Protein AF-A0A936DN14-F1 (afdb_monomer)

Sequence (232 aa):
MGYFAKLVYADKLVVLDNVYFSKRKHIDRVQIVNMQGEIIWIGLPVGNKFKTPCNKIYFNDKETIEKIIKTLYSSYSKARYFKENISYIEKILIESIDKSDILSEIDIFITTKLIELLKIKSPEINRSSQFVESTFLEPTERLIYLCEKLKTNNIIVGSIEATEKHDVKKLNKFGINILLQDYLNNHPTYYQTRRTQLGFAKGLSIVDCIFNIGIEETKILLNLTPLKYGKG

Secondary structure (DSSP, 8-state):
-HHHHHHHH-SEEEE-TTSBP-TTSTTTEEEEE-TTS-EEEEE------TT-BGGG-B---HHHHHHHHHHHHHHHTTSTTHHHHHHHHHHHHHHHHHH-SBHHHHHHHHHHHHHHHHTPPPPEEEEGGGT---TTS-HHHHHHHHHHHTT--EEEESSSGGGTTS-HHHHHHTTPEEEE--TTTTPPP---TTTTTT-PPPS--HHHHHHHH-HHHHHHHHHSS--EE---

Solvent-accessible surface area (backbone atoms only — not comparable to full-atom values): 13119 Å² total; per-residue (Å²): 62,60,71,59,28,50,40,63,76,32,71,59,42,73,42,73,32,42,34,64,46,67,78,89,34,79,91,41,32,44,36,43,58,36,66,87,36,47,82,43,78,52,66,61,92,67,66,89,54,81,89,33,34,26,64,73,36,64,47,78,59,66,68,57,53,53,52,52,49,54,49,50,49,63,31,34,67,83,21,82,27,21,86,82,44,46,66,60,55,49,49,44,58,55,49,23,49,75,72,31,45,33,43,47,56,25,51,51,46,43,53,52,52,51,36,61,70,41,69,49,65,77,40,52,79,44,54,40,53,82,79,40,90,63,62,77,58,52,67,41,62,44,49,52,52,52,27,61,76,67,74,45,46,72,46,82,37,62,42,74,74,76,44,71,76,38,59,60,70,59,37,48,75,74,58,38,44,53,30,33,31,54,36,78,85,58,50,79,85,73,74,46,76,59,24,78,88,73,52,88,82,81,84,34,37,53,64,60,44,30,25,33,61,22,48,71,54,42,47,54,54,36,62,72,52,64,79,37,78,50,82,125

pLDDT: mean 92.67, std 7.68, range [44.62, 98.69]

Foldseek 3Di:
DLVVLVQLVAQEDEQAQLAFDDPPDPLFWFWDQFLQRDIDILGAPQDDDPRAGQQRGFAQDPVSLVVVLVRCCRGQVVAPCCVVCSVLLSVLSVVLNVVGRRSSSSVVSSVVSLCVLLVGDGHHYHYLCVQDVDNPPQPARSVLSVCVVVVHQEDEDQDPVSCVSYDVVVSVVSNRWYWYQPCQVVPDFDDQPSCPPVDTDPRGDLVSVCSRPHSNVSSVRSNPGDIDGPPD

Mean predicted aligned error: 4.13 Å

Radius of gyration: 18.09 Å; Cα contacts (8 Å, |Δi|>4): 355; chains: 1; bounding box: 42×36×46 Å

Structure (mmCIF, N/CA/C/O backbone):
data_AF-A0A936DN14-F1
#
_entry.id   AF-A0A936DN14-F1
#
loop_
_atom_site.group_PDB
_atom_site.id
_atom_site.type_symbol
_atom_site.label_atom_id
_atom_site.label_alt_id
_atom_site.label_comp_id
_atom_site.label_asym_id
_atom_site.label_entity_id
_atom_site.label_seq_id
_atom_site.pdbx_PDB_ins_code
_atom_site.Cartn_x
_atom_site.Cartn_y
_atom_site.Cartn_z
_atom_site.occupancy
_atom_site.B_iso_or_equiv
_atom_site.auth_seq_id
_atom_site.auth_comp_id
_atom_site.auth_asym_id
_atom_site.auth_atom_id
_atom_site.pdbx_PDB_model_num
ATOM 1 N N . MET A 1 1 ? -1.576 -4.524 -4.303 1.00 89.94 1 MET A N 1
ATOM 2 C CA . MET A 1 1 ? -2.934 -4.770 -4.846 1.00 89.94 1 MET A CA 1
ATOM 3 C C . MET A 1 1 ? -4.025 -4.840 -3.773 1.00 89.94 1 MET A C 1
ATOM 5 O O . MET A 1 1 ? -4.860 -3.949 -3.746 1.00 89.94 1 MET A O 1
ATOM 9 N N . GLY A 1 2 ? -4.019 -5.826 -2.863 1.00 91.31 2 GLY A N 1
ATOM 10 C CA . GLY A 1 2 ? -5.155 -6.063 -1.946 1.00 91.31 2 GLY A CA 1
ATOM 11 C C . GLY A 1 2 ? -5.548 -4.893 -1.034 1.00 91.31 2 GLY A C 1
ATOM 12 O O . GLY A 1 2 ? -6.720 -4.728 -0.720 1.00 91.31 2 GLY A O 1
ATOM 13 N N . TYR A 1 3 ? -4.601 -4.025 -0.663 1.00 92.62 3 TYR A N 1
ATOM 14 C CA . TYR A 1 3 ? -4.920 -2.775 0.034 1.00 92.62 3 TYR A CA 1
ATOM 15 C C . TYR A 1 3 ? -5.856 -1.878 -0.792 1.00 92.62 3 TYR A C 1
ATOM 17 O O . TYR A 1 3 ? -6.912 -1.504 -0.301 1.00 92.62 3 TYR A O 1
ATOM 25 N N . PHE A 1 4 ? -5.526 -1.627 -2.063 1.00 94.75 4 PHE A N 1
ATOM 26 C CA . PHE A 1 4 ? -6.342 -0.825 -2.983 1.00 94.75 4 PHE A CA 1
ATOM 27 C C . PHE A 1 4 ? -7.676 -1.493 -3.324 1.00 94.75 4 PHE A C 1
ATOM 29 O O . PHE A 1 4 ? -8.678 -0.799 -3.461 1.00 94.75 4 PHE A O 1
ATOM 36 N N . ALA A 1 5 ? -7.716 -2.826 -3.399 1.00 93.94 5 ALA A N 1
ATOM 37 C CA . ALA A 1 5 ? -8.961 -3.556 -3.636 1.00 93.94 5 ALA A CA 1
ATOM 38 C C . ALA A 1 5 ? -9.979 -3.325 -2.509 1.00 93.94 5 ALA A C 1
ATOM 40 O O . ALA A 1 5 ? -11.168 -3.222 -2.788 1.00 93.94 5 ALA A O 1
ATOM 41 N N . LYS A 1 6 ? -9.527 -3.154 -1.257 1.00 92.81 6 LYS A N 1
ATOM 42 C CA . LYS A 1 6 ? -10.414 -2.756 -0.150 1.00 92.81 6 LYS A CA 1
ATOM 43 C C . LYS A 1 6 ? -10.918 -1.329 -0.310 1.00 92.81 6 LYS A C 1
ATOM 45 O O . LYS A 1 6 ? -12.082 -1.065 -0.031 1.00 92.81 6 LYS A O 1
ATOM 50 N N . LEU A 1 7 ? -10.050 -0.416 -0.755 1.00 94.19 7 LEU A N 1
ATOM 51 C CA . LEU A 1 7 ? -10.390 1.005 -0.898 1.00 94.19 7 LEU A CA 1
ATOM 52 C C . LEU A 1 7 ? -11.495 1.240 -1.927 1.00 94.19 7 LEU A C 1
ATOM 54 O O . LEU A 1 7 ? -12.311 2.128 -1.723 1.00 94.19 7 LEU A O 1
ATOM 58 N N . VAL A 1 8 ? -11.574 0.409 -2.969 1.00 93.56 8 VAL A N 1
ATOM 59 C CA . VAL A 1 8 ? -12.670 0.447 -3.953 1.00 93.56 8 VAL A CA 1
ATOM 60 C C . VAL A 1 8 ? -14.051 0.315 -3.294 1.00 93.56 8 VAL A C 1
ATOM 62 O O . VAL A 1 8 ? -15.007 0.933 -3.756 1.00 93.56 8 VAL A O 1
ATOM 65 N N . TYR A 1 9 ? -14.152 -0.449 -2.204 1.00 92.69 9 TYR A N 1
ATOM 66 C CA . TYR A 1 9 ? -15.401 -0.684 -1.476 1.00 92.69 9 TYR A CA 1
ATOM 67 C C . TYR A 1 9 ? -15.546 0.164 -0.207 1.00 92.69 9 TYR A C 1
ATOM 69 O O . TYR A 1 9 ? -16.565 0.078 0.474 1.00 92.69 9 TYR A O 1
ATOM 77 N N . ALA A 1 10 ? -14.533 0.953 0.147 1.00 94.56 10 ALA A N 1
ATOM 78 C CA . ALA A 1 10 ? -14.538 1.738 1.369 1.00 94.56 10 ALA A CA 1
ATOM 79 C C . ALA A 1 10 ? -15.137 3.126 1.121 1.00 94.56 10 ALA A C 1
ATOM 81 O O . ALA A 1 10 ? -14.775 3.815 0.170 1.00 94.56 10 ALA A O 1
ATOM 82 N N . ASP A 1 11 ? -16.001 3.580 2.028 1.00 95.56 11 ASP A N 1
ATOM 83 C CA . ASP A 1 11 ? -16.403 4.991 2.076 1.00 95.56 11 ASP A CA 1
ATOM 84 C C . ASP A 1 11 ? -15.377 5.845 2.825 1.00 95.56 11 ASP A C 1
ATOM 86 O O . ASP A 1 11 ? -15.198 7.020 2.516 1.00 95.56 11 ASP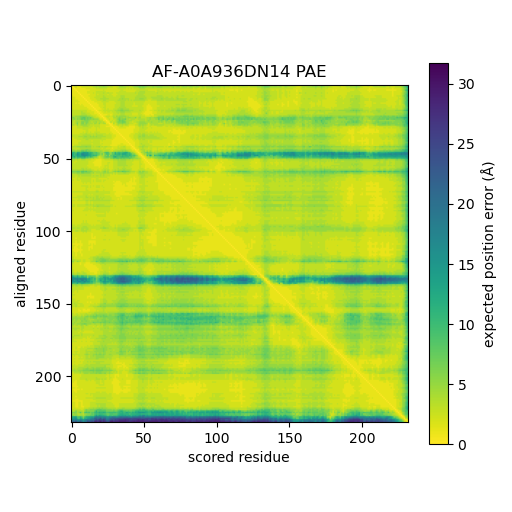 A O 1
ATOM 90 N N . LYS A 1 12 ? -14.684 5.248 3.802 1.00 96.19 12 LYS A N 1
ATOM 91 C CA . LYS A 1 12 ? -13.691 5.912 4.648 1.00 96.19 12 LYS A CA 1
ATOM 92 C C . LYS A 1 12 ? -12.425 5.071 4.756 1.00 96.19 12 LYS A C 1
ATOM 94 O O . LYS A 1 12 ? -12.494 3.859 4.962 1.00 96.19 12 LYS A O 1
ATOM 99 N N . LEU A 1 13 ? -11.270 5.723 4.679 1.00 96.12 13 LEU A N 1
ATOM 100 C CA . LEU A 1 13 ? -9.971 5.148 5.010 1.00 96.12 13 LEU A CA 1
ATOM 101 C C . LEU A 1 13 ? -9.485 5.787 6.307 1.00 96.12 13 LEU A C 1
ATOM 103 O O . LEU A 1 13 ? -9.232 6.986 6.339 1.00 96.12 13 LEU A O 1
ATOM 107 N N . VAL A 1 14 ? -9.313 4.989 7.360 1.00 95.50 14 VAL A N 1
ATOM 108 C CA . VAL A 1 14 ? -8.708 5.456 8.613 1.00 95.50 14 VAL A CA 1
ATOM 109 C C . VAL A 1 14 ? -7.262 4.987 8.683 1.00 95.50 14 VAL A C 1
ATOM 111 O O . VAL A 1 14 ? -6.994 3.798 8.866 1.00 95.50 14 VAL A O 1
ATOM 114 N N . VAL A 1 15 ? -6.325 5.922 8.560 1.00 94.88 15 VAL A N 1
ATOM 115 C CA . VAL A 1 15 ? -4.899 5.653 8.742 1.00 94.88 15 VAL A CA 1
ATOM 116 C C . VAL A 1 15 ? -4.586 5.615 10.230 1.00 94.88 15 VAL A C 1
ATOM 118 O O . VAL A 1 15 ? -4.780 6.596 10.949 1.00 94.88 15 VAL A O 1
ATOM 121 N N . LEU A 1 16 ? -4.101 4.462 10.692 1.00 93.44 16 LEU A N 1
ATOM 122 C CA . LEU A 1 16 ? -3.672 4.247 12.074 1.00 93.44 16 LEU A CA 1
ATOM 123 C C . LEU A 1 16 ? -2.278 4.851 12.294 1.00 93.44 16 LEU A C 1
ATOM 125 O O . LEU A 1 16 ? -1.277 4.149 12.386 1.00 93.44 16 LEU A O 1
ATOM 129 N N . ASP A 1 17 ? -2.209 6.173 12.320 1.00 92.88 17 ASP A N 1
ATOM 130 C CA . ASP A 1 17 ? -0.981 6.957 12.414 1.00 92.88 17 ASP A CA 1
ATOM 131 C C . ASP A 1 17 ? -0.468 7.113 13.862 1.00 92.88 17 ASP A C 1
ATOM 133 O O . ASP A 1 17 ? 0.722 7.324 14.087 1.00 92.88 17 ASP A O 1
ATOM 137 N N . ASN A 1 18 ? -1.334 6.934 14.862 1.00 92.31 18 ASN A N 1
ATOM 138 C CA . ASN A 1 18 ? -0.993 7.021 16.286 1.00 92.31 18 ASN A CA 1
ATOM 139 C C . ASN A 1 18 ? -0.788 5.651 16.964 1.00 92.31 18 ASN A C 1
ATOM 141 O O . ASN A 1 18 ? -0.886 5.549 18.186 1.00 92.31 18 ASN A O 1
ATOM 145 N N . VAL A 1 19 ? -0.527 4.584 16.204 1.00 90.88 19 VAL A N 1
ATOM 146 C CA . VAL A 1 19 ? -0.149 3.265 16.752 1.00 90.88 19 VAL A CA 1
ATOM 147 C C . VAL A 1 19 ? 1.354 3.053 16.636 1.00 90.88 19 VAL A C 1
ATOM 149 O O . VAL A 1 19 ? 2.018 3.712 15.836 1.00 90.88 19 VAL A O 1
ATOM 152 N N . TYR A 1 20 ? 1.911 2.131 17.424 1.00 91.69 20 TYR A N 1
ATOM 153 C CA . TYR A 1 20 ? 3.341 1.842 17.353 1.00 91.69 20 TYR A CA 1
ATOM 154 C C . TYR A 1 20 ? 3.751 1.279 15.994 1.00 91.69 20 TYR A C 1
ATOM 156 O O . TYR A 1 20 ? 3.183 0.307 15.489 1.00 91.69 20 TYR A O 1
ATOM 164 N N . PHE A 1 21 ? 4.802 1.878 15.446 1.00 91.25 21 PHE A N 1
ATOM 165 C CA . PHE A 1 21 ? 5.420 1.464 14.206 1.00 91.25 21 PHE A CA 1
ATOM 166 C C . PHE A 1 21 ? 5.927 0.025 14.304 1.00 91.25 21 PHE A C 1
ATOM 168 O O . PHE A 1 21 ? 6.654 -0.352 15.225 1.00 91.25 21 PHE A O 1
ATOM 175 N N . SER A 1 22 ? 5.557 -0.775 13.309 1.00 87.62 22 SER A N 1
ATOM 176 C CA . SER A 1 22 ? 6.033 -2.144 13.143 1.00 87.62 22 SER A CA 1
ATOM 177 C C . SER A 1 22 ? 6.830 -2.234 11.853 1.00 87.62 22 SER A C 1
ATOM 179 O O . SER A 1 22 ? 6.260 -2.198 10.764 1.00 87.62 22 SER A O 1
ATOM 181 N N . LYS A 1 23 ? 8.150 -2.367 11.988 1.00 86.19 23 LYS A N 1
ATOM 182 C CA . LYS A 1 23 ? 9.065 -2.491 10.851 1.00 86.19 23 LYS A CA 1
ATOM 183 C C . LYS A 1 23 ? 8.758 -3.734 10.019 1.00 86.19 23 LYS A C 1
ATOM 185 O O . LYS A 1 23 ? 8.300 -4.751 10.548 1.00 86.19 23 LYS A O 1
ATOM 190 N N . ARG A 1 24 ? 9.138 -3.698 8.742 1.00 81.94 24 ARG A N 1
ATOM 191 C CA . ARG A 1 24 ? 9.030 -4.808 7.789 1.00 81.94 24 ARG A CA 1
ATOM 192 C C . ARG A 1 24 ? 7.572 -5.202 7.538 1.00 81.94 24 ARG A C 1
ATOM 194 O O . ARG A 1 24 ? 7.263 -6.379 7.311 1.00 81.94 24 ARG A O 1
ATOM 201 N N . LYS A 1 25 ? 6.677 -4.222 7.540 1.00 87.50 25 LYS A N 1
ATOM 202 C CA . LYS A 1 25 ? 5.259 -4.371 7.193 1.00 87.50 25 LYS A CA 1
ATOM 203 C C . LYS A 1 25 ? 4.967 -3.547 5.937 1.00 87.50 25 LYS A C 1
ATOM 205 O O . LYS A 1 25 ? 5.872 -3.026 5.304 1.00 87.50 25 LYS A O 1
ATOM 210 N N . HIS A 1 26 ? 3.706 -3.462 5.530 1.00 84.62 26 HIS A N 1
ATOM 211 C CA . HIS A 1 26 ? 3.352 -2.755 4.295 1.00 84.62 26 HIS A CA 1
ATOM 212 C C . HIS A 1 26 ? 3.605 -1.239 4.346 1.00 84.62 26 HIS A C 1
ATOM 214 O O . HIS A 1 26 ? 3.701 -0.630 3.292 1.00 84.62 26 HIS A O 1
ATOM 220 N N . ILE A 1 27 ? 3.758 -0.660 5.543 1.00 85.44 27 ILE A N 1
ATOM 221 C CA . ILE A 1 27 ? 4.056 0.768 5.739 1.00 85.44 27 ILE A CA 1
ATOM 222 C C . ILE A 1 27 ? 5.472 1.162 5.289 1.00 85.44 27 ILE A C 1
ATOM 224 O O . ILE A 1 27 ? 5.703 2.307 4.928 1.00 85.44 27 ILE A O 1
ATOM 228 N N . ASP A 1 28 ? 6.437 0.237 5.336 1.00 89.12 28 ASP A N 1
ATOM 229 C CA . ASP A 1 28 ? 7.847 0.537 5.061 1.00 89.12 28 ASP A CA 1
ATOM 230 C C . ASP A 1 28 ? 8.447 -0.321 3.947 1.00 89.12 28 ASP A C 1
ATOM 232 O O . ASP A 1 28 ? 9.628 -0.170 3.638 1.00 89.12 28 ASP A O 1
ATOM 236 N N . ARG A 1 29 ? 7.670 -1.226 3.338 1.00 94.06 29 ARG A N 1
ATOM 237 C CA . ARG A 1 29 ? 8.114 -2.023 2.190 1.00 94.06 29 ARG A CA 1
ATOM 238 C C . ARG A 1 29 ? 6.976 -2.634 1.379 1.00 94.06 29 ARG A C 1
ATOM 240 O O . ARG A 1 29 ? 5.928 -3.010 1.901 1.00 94.06 29 ARG A O 1
ATOM 247 N N . VAL A 1 30 ? 7.256 -2.862 0.102 1.00 96.06 30 VAL A N 1
ATOM 248 C CA . VAL A 1 30 ? 6.384 -3.569 -0.843 1.00 96.06 30 VAL A CA 1
ATOM 249 C C . VAL A 1 30 ? 7.173 -4.610 -1.632 1.00 96.06 30 VAL A C 1
ATOM 251 O O . VAL A 1 30 ? 8.396 -4.523 -1.746 1.00 96.06 30 VAL A O 1
ATOM 254 N N . GLN A 1 31 ? 6.477 -5.605 -2.178 1.00 97.44 31 GLN A N 1
ATOM 255 C CA . GLN A 1 31 ? 7.078 -6.594 -3.072 1.00 97.44 31 GLN A CA 1
ATOM 256 C C . GLN A 1 31 ? 6.883 -6.204 -4.534 1.00 97.44 31 GLN A C 1
ATOM 258 O O . GLN A 1 31 ? 5.814 -5.722 -4.917 1.00 97.44 31 GLN A O 1
ATOM 263 N N . ILE A 1 32 ? 7.903 -6.456 -5.346 1.00 98.19 32 ILE A N 1
ATOM 264 C CA . ILE A 1 32 ? 7.861 -6.324 -6.803 1.00 98.19 32 ILE A CA 1
ATOM 265 C C . ILE A 1 32 ? 8.539 -7.526 -7.462 1.00 98.19 32 ILE A C 1
ATOM 267 O O . ILE A 1 32 ? 9.229 -8.295 -6.790 1.00 98.19 32 ILE A O 1
ATOM 271 N N . VAL A 1 33 ? 8.388 -7.650 -8.777 1.00 98.44 33 VAL A N 1
ATOM 272 C CA . VAL A 1 33 ? 9.201 -8.559 -9.588 1.00 98.44 33 VAL A CA 1
ATOM 273 C C . VAL A 1 33 ? 10.435 -7.821 -10.100 1.00 98.44 33 VAL A C 1
ATOM 275 O O . VAL A 1 33 ? 10.293 -6.738 -10.658 1.00 98.44 33 VAL A O 1
ATOM 278 N N . ASN A 1 34 ? 11.630 -8.390 -9.931 1.00 97.81 34 ASN A N 1
ATOM 279 C CA . ASN A 1 34 ? 12.876 -7.819 -10.449 1.00 97.81 34 ASN A CA 1
ATOM 280 C C . ASN A 1 34 ? 13.109 -8.156 -11.940 1.00 97.81 34 ASN A C 1
ATOM 282 O O . ASN A 1 34 ? 12.329 -8.858 -12.586 1.00 97.81 34 ASN A O 1
ATOM 286 N N . MET A 1 35 ? 14.220 -7.675 -12.507 1.00 97.31 35 MET A N 1
ATOM 287 C CA . MET A 1 35 ? 14.580 -7.915 -13.912 1.00 97.31 35 MET A CA 1
ATOM 288 C C . MET A 1 35 ? 14.734 -9.409 -14.269 1.00 97.31 35 MET A C 1
ATOM 290 O O . MET A 1 35 ? 14.505 -9.778 -15.426 1.00 97.31 35 MET A O 1
ATOM 294 N N . GLN A 1 36 ? 15.104 -10.246 -13.296 1.00 96.88 36 GLN A N 1
ATOM 295 C CA . GLN A 1 36 ? 15.278 -11.696 -13.412 1.00 96.88 36 GLN A CA 1
ATOM 296 C C . GLN A 1 36 ? 13.968 -12.482 -13.217 1.00 96.88 36 GLN A C 1
ATOM 298 O O . GLN A 1 36 ? 13.947 -13.685 -13.455 1.00 96.88 36 GLN A O 1
ATOM 303 N N . GLY A 1 37 ? 12.869 -11.825 -12.828 1.00 97.00 37 GLY A N 1
ATOM 304 C CA . GLY A 1 37 ? 11.587 -12.482 -12.554 1.00 97.00 37 GLY A CA 1
ATOM 305 C C . GLY A 1 37 ? 11.386 -12.917 -11.095 1.00 97.00 37 GLY A C 1
ATOM 306 O O . GLY A 1 37 ? 10.334 -13.465 -10.747 1.00 97.00 37 GLY A O 1
ATOM 307 N N . GLU A 1 38 ? 12.352 -12.641 -10.221 1.00 97.75 38 GLU A N 1
ATOM 308 C CA . GLU A 1 38 ? 12.302 -12.974 -8.798 1.00 97.75 38 GLU A CA 1
ATOM 309 C C . GLU A 1 38 ? 11.483 -11.945 -8.012 1.00 97.75 38 GLU A C 1
ATOM 311 O O . GLU A 1 38 ? 11.408 -10.770 -8.374 1.00 97.75 38 GLU A O 1
ATOM 316 N N . ILE A 1 39 ? 10.884 -12.380 -6.900 1.00 98.12 39 ILE A N 1
ATOM 317 C CA . ILE A 1 39 ? 10.144 -11.489 -6.001 1.00 98.12 39 ILE A CA 1
ATOM 318 C C . ILE A 1 39 ? 11.126 -10.881 -5.007 1.00 98.12 39 ILE A C 1
ATOM 320 O O . ILE A 1 39 ? 11.714 -11.595 -4.195 1.00 98.12 39 ILE A O 1
ATOM 324 N N . ILE A 1 40 ? 11.250 -9.558 -5.029 1.00 97.62 40 ILE A N 1
ATOM 325 C CA . ILE A 1 40 ? 12.114 -8.813 -4.111 1.00 97.62 40 ILE A CA 1
ATOM 326 C C . ILE A 1 40 ? 11.301 -7.833 -3.273 1.00 97.62 40 ILE A C 1
ATOM 328 O O . ILE A 1 40 ? 10.227 -7.380 -3.673 1.00 97.62 40 ILE A O 1
ATOM 332 N N . TRP A 1 41 ? 11.832 -7.488 -2.102 1.00 96.94 41 TRP A N 1
ATOM 333 C CA . TRP A 1 41 ? 11.304 -6.408 -1.276 1.00 96.94 41 TRP A CA 1
ATOM 334 C C . TRP A 1 41 ? 12.008 -5.100 -1.619 1.00 96.94 41 TRP A C 1
ATOM 336 O O . TRP A 1 41 ? 13.232 -5.021 -1.545 1.00 96.94 41 TRP A O 1
ATOM 346 N N . ILE A 1 42 ? 11.227 -4.066 -1.907 1.00 95.62 42 ILE A N 1
ATOM 347 C CA . ILE A 1 42 ? 11.682 -2.679 -1.885 1.00 95.62 42 ILE A CA 1
ATOM 348 C C . ILE A 1 42 ? 11.202 -2.079 -0.572 1.00 95.62 42 ILE A C 1
ATOM 350 O O . ILE A 1 42 ? 10.005 -2.116 -0.292 1.00 95.62 42 ILE A O 1
ATOM 354 N N . GLY A 1 43 ? 12.119 -1.549 0.235 1.00 92.12 43 GLY A N 1
ATOM 355 C CA . GLY A 1 43 ? 11.788 -0.962 1.527 1.00 92.12 43 GLY A CA 1
ATOM 356 C C . GLY A 1 43 ? 12.526 0.335 1.806 1.00 92.12 43 GLY A C 1
ATOM 357 O O . GLY A 1 43 ? 13.577 0.600 1.228 1.00 92.12 43 GLY A O 1
ATOM 358 N N . LEU A 1 44 ? 11.961 1.117 2.718 1.00 93.38 44 LEU A N 1
ATOM 359 C CA . LEU A 1 44 ? 12.513 2.378 3.185 1.00 93.38 44 LEU A CA 1
ATOM 360 C C . LEU A 1 44 ? 13.425 2.132 4.405 1.00 93.38 44 LEU A C 1
ATOM 362 O O . LEU A 1 44 ? 13.052 1.379 5.313 1.00 93.38 44 LEU A O 1
ATOM 366 N N . PRO A 1 45 ? 14.615 2.753 4.480 1.00 91.31 45 PRO A N 1
ATOM 367 C CA . PRO A 1 45 ? 15.579 2.579 5.568 1.00 91.31 45 PRO A CA 1
ATOM 368 C C . PRO A 1 45 ? 15.190 3.335 6.855 1.00 91.31 45 PRO A C 1
ATOM 370 O O . PRO A 1 45 ? 15.984 4.066 7.435 1.00 91.31 45 PRO A O 1
ATOM 373 N N . VAL A 1 46 ? 13.981 3.121 7.375 1.00 87.19 46 VAL A N 1
ATOM 374 C CA . VAL A 1 46 ? 13.452 3.848 8.552 1.00 87.19 46 VAL A CA 1
ATOM 375 C C . VAL A 1 46 ? 13.921 3.298 9.914 1.00 87.19 46 VAL A C 1
ATOM 377 O O . VAL A 1 46 ? 13.549 3.804 10.975 1.00 87.19 46 VAL A O 1
ATOM 380 N N . GLY A 1 47 ? 14.795 2.284 9.909 1.00 79.56 47 GLY A N 1
ATOM 381 C CA . GLY A 1 47 ? 15.409 1.711 11.114 1.00 79.56 47 GLY A CA 1
ATOM 382 C C . GLY A 1 47 ? 14.450 0.900 12.001 1.00 79.56 47 GLY A C 1
ATOM 383 O O . GLY A 1 47 ? 13.312 0.621 11.635 1.00 79.56 47 GLY A O 1
ATOM 384 N N . ASN A 1 48 ? 14.938 0.443 13.161 1.00 76.38 48 ASN A N 1
ATOM 385 C CA . ASN A 1 48 ? 14.082 -0.108 14.221 1.00 76.38 48 ASN A CA 1
ATOM 386 C C . ASN A 1 48 ? 13.684 1.049 15.144 1.00 76.38 48 ASN A C 1
ATOM 388 O O . ASN A 1 48 ? 14.561 1.714 15.693 1.00 76.38 48 ASN A O 1
ATOM 392 N N . LYS A 1 49 ? 12.385 1.288 15.326 1.00 81.69 49 LYS A N 1
ATOM 393 C CA . LYS A 1 49 ? 11.871 2.361 16.184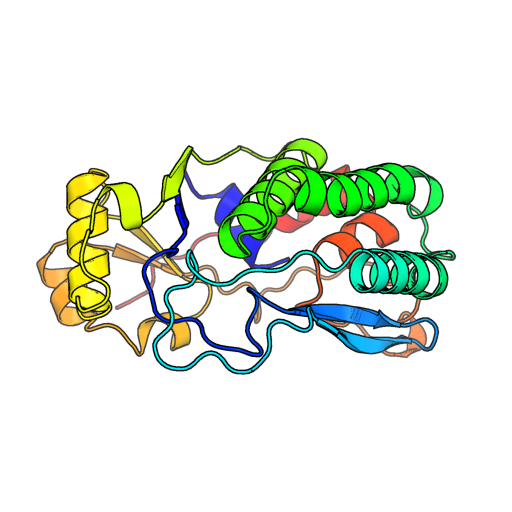 1.00 81.69 49 LYS A CA 1
ATOM 394 C C . LYS A 1 49 ? 10.998 1.740 17.269 1.00 81.69 49 LYS A C 1
ATOM 396 O O . LYS A 1 49 ? 9.905 1.255 16.995 1.00 81.69 49 LYS A O 1
ATOM 401 N N . PHE A 1 50 ? 11.524 1.663 18.488 1.00 82.12 50 PHE A N 1
ATOM 402 C CA . PHE A 1 50 ? 10.826 1.031 19.605 1.00 82.12 50 PHE A CA 1
ATOM 403 C C . PHE A 1 50 ? 9.735 1.959 20.144 1.00 82.12 50 PHE A C 1
ATOM 405 O O . PHE A 1 50 ? 10.001 3.137 20.372 1.00 82.12 50 PHE A O 1
ATOM 412 N N . LYS A 1 51 ? 8.512 1.435 20.326 1.00 86.19 51 LYS A N 1
ATOM 413 C CA . LYS A 1 51 ? 7.348 2.161 20.881 1.00 86.19 51 LYS A CA 1
ATOM 414 C C . LYS A 1 51 ? 7.147 3.571 20.299 1.00 86.19 51 LYS A C 1
ATOM 416 O O . LYS A 1 51 ? 6.683 4.480 20.979 1.00 86.19 51 LYS A O 1
ATOM 421 N N . THR A 1 52 ? 7.511 3.763 19.033 1.00 91.94 52 THR A N 1
ATOM 422 C CA . THR A 1 52 ? 7.400 5.056 18.355 1.00 91.94 52 THR A CA 1
ATOM 423 C C . THR A 1 52 ? 6.130 5.048 17.508 1.00 91.94 52 THR A C 1
ATOM 425 O O . THR A 1 52 ? 5.964 4.115 16.721 1.00 91.94 52 THR A O 1
ATOM 428 N N . PRO A 1 53 ? 5.217 6.019 17.661 1.00 92.69 53 PRO A N 1
ATOM 429 C CA . PRO A 1 53 ? 4.024 6.114 16.822 1.00 92.69 53 PRO A CA 1
ATOM 430 C C . PRO A 1 53 ? 4.368 6.309 15.340 1.00 92.69 53 PRO A C 1
ATOM 432 O O . PRO A 1 53 ? 5.367 6.958 15.032 1.00 92.69 53 PRO A O 1
ATOM 435 N N . CYS A 1 54 ? 3.543 5.796 14.424 1.00 92.56 54 CYS A N 1
ATOM 436 C CA . CYS A 1 54 ? 3.763 5.922 12.975 1.00 92.56 54 CYS A CA 1
ATOM 437 C C . CYS A 1 54 ? 3.917 7.385 12.509 1.00 92.56 54 CYS A C 1
ATOM 439 O O . CYS A 1 54 ? 4.793 7.673 11.698 1.00 92.56 54 CYS A O 1
ATOM 441 N N . ASN A 1 55 ? 3.149 8.319 13.078 1.00 93.81 55 ASN A N 1
ATOM 442 C CA . ASN A 1 55 ? 3.231 9.759 12.796 1.00 93.81 55 ASN A CA 1
ATOM 443 C C . ASN A 1 55 ? 4.443 10.472 13.428 1.00 93.81 55 ASN A C 1
ATOM 445 O O . ASN A 1 55 ? 4.577 11.691 13.325 1.00 93.81 55 ASN A O 1
ATOM 449 N N . LYS A 1 56 ? 5.330 9.723 14.091 1.00 94.31 56 LYS A N 1
ATOM 450 C CA . LYS A 1 56 ? 6.632 10.181 14.604 1.00 94.31 56 LYS A CA 1
ATOM 451 C C . LYS A 1 56 ? 7.804 9.455 13.937 1.00 94.31 56 LYS A C 1
ATOM 453 O O . LYS A 1 56 ? 8.936 9.540 14.411 1.00 94.31 56 LYS A O 1
ATOM 458 N N . ILE A 1 57 ? 7.544 8.723 12.854 1.00 94.69 57 ILE A N 1
ATOM 459 C CA . ILE A 1 57 ? 8.580 8.106 12.027 1.00 94.69 57 ILE A CA 1
ATOM 460 C C . ILE A 1 57 ? 8.919 9.073 10.904 1.00 94.69 57 ILE A C 1
ATOM 462 O O . ILE A 1 57 ? 8.035 9.460 10.145 1.00 94.69 57 ILE A O 1
ATOM 466 N N . TYR A 1 58 ? 10.195 9.432 10.802 1.00 94.06 58 TYR A N 1
ATOM 467 C CA . TYR A 1 58 ? 10.678 10.363 9.792 1.00 94.06 58 TYR A CA 1
ATOM 468 C C . TYR A 1 58 ? 11.446 9.638 8.683 1.00 94.06 58 TYR A C 1
ATOM 470 O O . TYR A 1 58 ? 12.209 8.708 8.962 1.00 94.06 58 TYR A O 1
ATOM 478 N N . PHE A 1 59 ? 11.245 10.069 7.441 1.00 94.00 59 PHE A N 1
ATOM 479 C CA . PHE A 1 59 ? 11.922 9.597 6.240 1.00 94.00 59 PHE A CA 1
ATOM 480 C C . PHE A 1 59 ? 12.111 10.766 5.265 1.00 94.00 59 PHE A C 1
ATOM 482 O O . PHE A 1 59 ? 11.134 11.339 4.806 1.00 94.00 59 PHE A O 1
ATOM 489 N N . ASN A 1 60 ? 13.363 11.087 4.939 1.00 89.88 60 ASN A N 1
ATOM 490 C CA . ASN A 1 60 ? 13.722 12.115 3.956 1.00 89.88 60 ASN A CA 1
ATOM 491 C C . ASN A 1 60 ? 15.022 11.715 3.237 1.00 89.88 60 ASN A C 1
ATOM 493 O O . ASN A 1 60 ? 16.045 12.392 3.309 1.00 89.88 60 ASN A O 1
ATOM 497 N N . ASP A 1 61 ? 15.020 10.525 2.634 1.00 93.38 61 ASP A N 1
ATOM 498 C CA . ASP A 1 61 ? 16.178 9.986 1.918 1.00 93.38 61 ASP A CA 1
ATOM 499 C C . ASP A 1 61 ? 15.905 9.963 0.408 1.00 93.38 61 ASP A C 1
ATOM 501 O O . ASP A 1 61 ? 15.303 9.028 -0.136 1.00 93.38 61 ASP A O 1
ATOM 505 N N . LYS A 1 62 ? 16.377 11.018 -0.265 1.00 95.56 62 LYS A N 1
ATOM 506 C CA . LYS A 1 62 ? 16.296 11.185 -1.723 1.00 95.56 62 LYS A CA 1
ATOM 507 C C . LYS A 1 62 ? 17.045 10.088 -2.475 1.00 95.56 62 LYS A C 1
ATOM 509 O O . LYS A 1 62 ? 16.549 9.601 -3.488 1.00 95.56 62 LYS A O 1
ATOM 514 N N . GLU A 1 63 ? 18.190 9.642 -1.960 1.00 96.69 63 GLU A N 1
ATOM 515 C CA . GLU A 1 63 ? 18.994 8.597 -2.599 1.00 96.69 63 GLU A CA 1
ATOM 516 C C . GLU A 1 63 ? 18.237 7.262 -2.613 1.00 96.69 63 GLU A C 1
ATOM 518 O O . GLU A 1 63 ? 18.251 6.531 -3.607 1.00 96.69 63 GLU A O 1
ATOM 523 N N . THR A 1 64 ? 17.516 6.951 -1.531 1.00 96.44 64 THR A N 1
ATOM 524 C CA . THR A 1 64 ? 16.615 5.794 -1.505 1.00 96.44 64 THR A CA 1
ATOM 525 C C . THR A 1 64 ? 15.519 5.918 -2.561 1.00 96.44 64 THR A C 1
ATOM 527 O O . THR A 1 64 ? 15.287 4.952 -3.288 1.00 96.44 64 THR A O 1
ATOM 530 N N . ILE A 1 65 ? 14.871 7.079 -2.707 1.00 97.44 65 ILE A N 1
ATOM 531 C CA . ILE A 1 65 ? 13.846 7.274 -3.746 1.00 97.44 65 ILE A CA 1
ATOM 532 C C . ILE A 1 65 ? 14.428 7.069 -5.152 1.00 97.44 65 ILE A C 1
ATOM 534 O O . ILE A 1 65 ? 13.858 6.320 -5.948 1.00 97.44 65 ILE A O 1
ATOM 538 N N . GLU A 1 66 ? 15.606 7.619 -5.442 1.00 97.69 66 GLU A N 1
ATOM 539 C CA . GLU A 1 66 ? 16.292 7.400 -6.721 1.00 97.69 66 GLU A CA 1
ATOM 540 C C . GLU A 1 66 ? 16.628 5.922 -6.970 1.00 97.69 66 GLU A C 1
ATOM 542 O O . GLU A 1 66 ? 16.469 5.419 -8.087 1.00 97.69 66 GLU A O 1
ATOM 547 N N . LYS A 1 67 ? 17.071 5.189 -5.940 1.00 98.06 67 LYS A N 1
ATOM 548 C CA . LYS A 1 67 ? 17.323 3.739 -6.027 1.00 98.06 67 LYS A CA 1
ATOM 549 C C . LYS A 1 67 ? 16.045 2.964 -6.333 1.00 98.06 67 LYS A C 1
ATOM 551 O O . LYS A 1 67 ? 16.076 2.044 -7.156 1.00 98.06 67 LYS A O 1
ATOM 556 N N . ILE A 1 68 ? 14.924 3.332 -5.710 1.00 97.94 68 ILE A N 1
ATOM 557 C CA . ILE A 1 68 ? 13.612 2.736 -5.992 1.00 97.94 68 ILE A CA 1
ATOM 558 C C . ILE A 1 68 ? 13.246 2.971 -7.453 1.00 97.94 68 ILE A C 1
ATOM 560 O O . ILE A 1 68 ? 12.946 2.010 -8.159 1.00 97.94 68 ILE A O 1
ATOM 564 N N . ILE A 1 69 ? 13.346 4.213 -7.929 1.00 98.50 69 ILE A N 1
ATOM 565 C CA . ILE A 1 69 ? 13.051 4.575 -9.318 1.00 98.50 69 ILE A CA 1
ATOM 566 C C . ILE A 1 69 ? 13.915 3.743 -10.275 1.00 98.50 69 ILE A C 1
ATOM 568 O O . ILE A 1 69 ? 13.371 3.018 -11.108 1.00 98.50 69 ILE A O 1
ATOM 572 N N . LYS A 1 70 ? 15.244 3.725 -10.103 1.00 98.44 70 LYS A N 1
ATOM 573 C CA . LYS A 1 70 ? 16.164 2.900 -10.917 1.00 98.44 70 LYS A CA 1
ATOM 574 C C . LYS A 1 70 ? 15.779 1.416 -10.917 1.00 98.44 70 LYS A C 1
ATOM 576 O O . LYS A 1 70 ? 15.847 0.757 -11.956 1.00 98.44 70 LYS A O 1
ATOM 581 N N . THR A 1 71 ? 15.337 0.898 -9.772 1.00 98.44 71 THR A N 1
ATOM 582 C CA . THR A 1 71 ? 14.857 -0.485 -9.648 1.00 98.44 71 THR A CA 1
ATOM 583 C C . THR A 1 71 ? 13.575 -0.712 -10.451 1.00 98.44 71 THR A C 1
ATOM 585 O O . THR A 1 71 ? 13.447 -1.743 -11.111 1.00 98.44 71 THR A O 1
ATOM 588 N N . LEU A 1 72 ? 12.638 0.241 -10.459 1.00 98.56 72 LEU A N 1
ATOM 589 C CA . LEU A 1 72 ? 11.435 0.158 -11.292 1.00 98.56 72 LEU A CA 1
ATOM 590 C C . LEU A 1 72 ? 11.785 0.183 -12.788 1.00 98.56 72 LEU A C 1
ATOM 592 O O . LEU A 1 72 ? 11.252 -0.633 -13.539 1.00 98.56 72 LEU A O 1
ATOM 596 N N . TYR A 1 73 ? 12.722 1.039 -13.212 1.00 98.62 73 TYR A N 1
ATOM 597 C CA . TYR A 1 73 ? 13.201 1.080 -14.600 1.00 98.62 73 TYR A CA 1
ATOM 598 C C . TYR A 1 73 ? 13.782 -0.267 -15.052 1.00 98.62 73 TYR A C 1
ATOM 600 O O . TYR A 1 73 ? 13.383 -0.808 -16.087 1.00 98.62 73 TYR A O 1
ATOM 608 N N . SER A 1 74 ? 14.696 -0.859 -14.279 1.00 98.12 74 SER A N 1
ATOM 609 C CA . SER A 1 74 ? 15.308 -2.142 -14.656 1.00 98.12 74 SER A CA 1
ATOM 610 C C . SER A 1 74 ? 14.295 -3.296 -14.653 1.00 98.12 74 SER A C 1
ATOM 612 O O . SER A 1 74 ? 14.281 -4.127 -15.569 1.00 98.12 74 SER A O 1
ATOM 614 N N . SER A 1 75 ? 13.394 -3.308 -13.671 1.00 98.44 75 SER A N 1
ATOM 615 C CA . SER A 1 75 ? 12.391 -4.360 -13.488 1.00 98.44 75 SER A CA 1
ATOM 616 C C . SER A 1 75 ? 11.323 -4.346 -14.585 1.00 98.44 75 SER A C 1
ATOM 618 O O . SER A 1 75 ?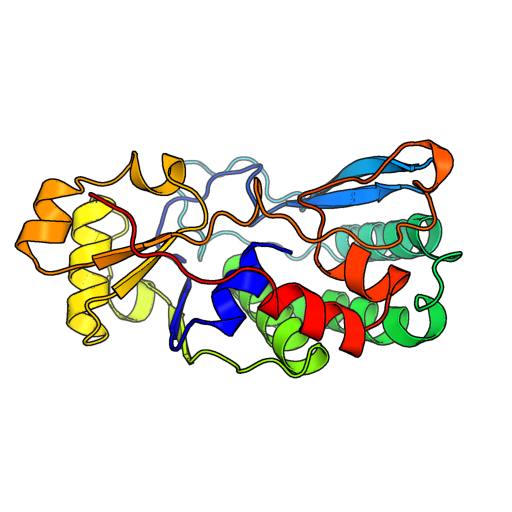 11.045 -5.379 -15.206 1.00 98.44 75 SER A O 1
ATOM 620 N N . TYR A 1 76 ? 10.782 -3.163 -14.892 1.00 98.50 76 TYR A N 1
ATOM 621 C CA . TYR A 1 76 ? 9.570 -3.014 -15.696 1.00 98.50 76 TYR A CA 1
ATOM 622 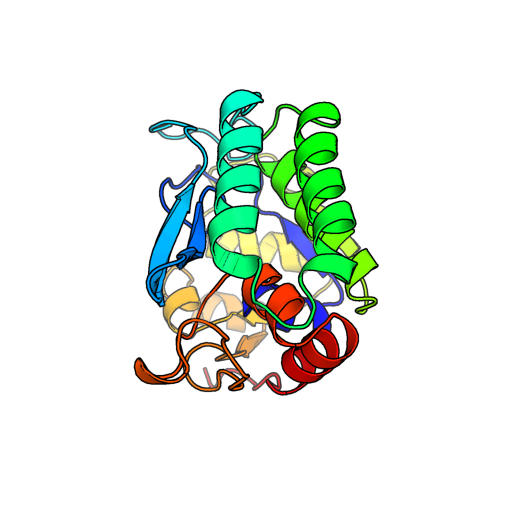C C . TYR A 1 76 ? 9.777 -2.394 -17.077 1.00 98.50 76 TYR A C 1
ATOM 624 O O . TYR A 1 76 ? 8.818 -2.345 -17.830 1.00 98.50 76 TYR A O 1
ATOM 632 N N . SER A 1 77 ? 10.991 -2.011 -17.485 1.00 98.19 77 SER A N 1
ATOM 633 C CA . SER A 1 77 ? 11.253 -1.428 -18.822 1.00 98.19 77 SER A CA 1
ATOM 634 C C . SER A 1 77 ? 10.688 -2.211 -20.016 1.00 98.19 77 SER A C 1
ATOM 636 O O . SER A 1 77 ? 10.399 -1.621 -21.055 1.00 98.19 77 SER A O 1
ATOM 638 N N . LYS A 1 78 ? 10.528 -3.535 -19.882 1.00 98.00 78 LYS A N 1
ATOM 639 C CA . LYS A 1 78 ? 9.944 -4.415 -20.911 1.00 98.00 78 LYS A CA 1
ATOM 640 C C . LYS A 1 78 ? 8.428 -4.609 -20.782 1.00 98.00 78 LYS A C 1
ATOM 642 O O . LYS A 1 78 ? 7.836 -5.262 -21.637 1.00 98.00 78 LYS A O 1
ATOM 647 N N . ALA A 1 79 ? 7.812 -4.114 -19.713 1.00 98.38 79 ALA A N 1
ATOM 648 C CA . ALA A 1 79 ? 6.387 -4.263 -19.467 1.00 98.38 79 ALA A CA 1
ATOM 649 C C . ALA A 1 79 ? 5.575 -3.353 -20.395 1.00 98.38 79 ALA A C 1
ATOM 651 O O . ALA A 1 79 ? 5.977 -2.226 -20.693 1.00 98.38 79 ALA A O 1
ATOM 652 N N . ARG A 1 80 ? 4.429 -3.862 -20.860 1.00 98.25 80 ARG A N 1
ATOM 653 C CA . ARG A 1 80 ? 3.636 -3.265 -21.947 1.00 98.25 80 ARG A CA 1
ATOM 654 C C . ARG A 1 80 ? 3.273 -1.799 -21.706 1.00 98.25 80 ARG A C 1
ATOM 656 O O . ARG A 1 80 ? 3.309 -1.014 -22.645 1.00 98.25 80 ARG A O 1
ATOM 663 N N . TYR A 1 81 ? 2.960 -1.438 -20.466 1.00 98.62 81 TYR A N 1
ATOM 664 C CA . TYR A 1 81 ? 2.476 -0.109 -20.094 1.00 98.62 81 TYR A CA 1
ATOM 665 C C . TYR A 1 81 ? 3.516 0.713 -19.325 1.00 98.62 81 TYR A C 1
ATOM 667 O O . TYR A 1 81 ? 3.203 1.774 -18.790 1.00 98.62 81 TYR A O 1
ATOM 675 N N . PHE A 1 82 ? 4.774 0.263 -19.270 1.00 98.62 82 PHE A N 1
ATOM 676 C CA . PHE A 1 82 ? 5.818 0.953 -18.516 1.00 98.62 82 PHE A CA 1
ATOM 677 C C . PHE A 1 82 ? 6.072 2.378 -19.015 1.00 98.62 82 PHE A C 1
ATOM 679 O O . PHE A 1 82 ? 6.019 3.316 -18.226 1.00 98.62 82 PHE A O 1
ATOM 686 N N . LYS A 1 83 ? 6.310 2.547 -20.324 1.00 98.25 83 LYS A N 1
ATOM 687 C CA . LYS A 1 83 ? 6.667 3.850 -20.914 1.00 98.25 83 LYS A CA 1
ATOM 688 C C . LYS A 1 83 ? 5.598 4.918 -20.686 1.00 98.25 83 LYS A C 1
ATOM 690 O O . LYS A 1 83 ? 5.935 6.078 -20.500 1.00 98.25 83 LYS A O 1
ATOM 695 N N . GLU A 1 84 ? 4.333 4.514 -20.698 1.00 98.19 84 GLU A N 1
ATOM 696 C CA . GLU A 1 84 ? 3.191 5.403 -20.483 1.00 98.19 84 GLU A CA 1
ATOM 697 C C . GLU A 1 84 ? 3.056 5.827 -19.014 1.00 98.19 84 GLU A C 1
ATOM 699 O O . GLU A 1 84 ? 2.628 6.941 -18.734 1.00 98.19 84 GLU A O 1
ATOM 704 N N . ASN A 1 85 ? 3.439 4.958 -18.071 1.00 98.44 85 ASN A N 1
ATOM 705 C CA . ASN A 1 85 ? 3.093 5.134 -16.660 1.00 98.44 85 ASN A CA 1
ATOM 706 C C . ASN A 1 85 ? 4.264 5.531 -15.753 1.00 98.44 85 ASN A C 1
ATOM 708 O O . ASN A 1 85 ? 4.033 6.051 -14.662 1.00 98.44 85 ASN A O 1
ATOM 712 N N . ILE A 1 86 ? 5.516 5.287 -16.157 1.00 98.44 86 ILE A N 1
ATOM 713 C CA . ILE A 1 86 ? 6.678 5.491 -15.277 1.00 98.44 86 ILE A CA 1
ATOM 714 C C . ILE A 1 86 ? 6.834 6.943 -14.824 1.00 98.44 86 ILE A C 1
ATOM 716 O O . ILE A 1 86 ? 7.102 7.169 -13.648 1.00 98.44 86 ILE A O 1
ATOM 720 N N . SER A 1 87 ? 6.588 7.919 -15.701 1.00 98.31 87 SER A N 1
ATOM 721 C CA . SER A 1 87 ? 6.715 9.343 -15.368 1.00 98.31 87 SER A CA 1
ATOM 722 C C . SER A 1 87 ? 5.750 9.772 -14.258 1.00 98.31 87 SER A C 1
ATOM 724 O O . SER A 1 87 ? 6.131 10.545 -13.380 1.00 98.31 87 SER A O 1
ATOM 726 N N . TYR A 1 88 ? 4.525 9.233 -14.238 1.00 98.38 88 TYR A N 1
ATOM 727 C CA . TYR A 1 88 ? 3.565 9.483 -13.161 1.00 98.38 88 TYR A CA 1
ATOM 728 C C . TYR A 1 88 ? 4.036 8.875 -11.838 1.00 98.38 88 TYR A C 1
ATOM 730 O O . TYR A 1 88 ? 4.006 9.550 -10.813 1.00 98.38 88 TYR A O 1
ATOM 738 N N . ILE A 1 89 ? 4.496 7.621 -11.852 1.00 98.50 89 ILE A N 1
ATOM 739 C CA . ILE A 1 89 ? 4.962 6.935 -10.636 1.00 98.50 89 ILE A CA 1
ATOM 740 C C . ILE A 1 89 ? 6.220 7.600 -10.070 1.00 98.50 89 ILE A C 1
ATOM 742 O O . ILE A 1 89 ? 6.310 7.814 -8.864 1.00 98.50 89 ILE A O 1
ATOM 746 N N . GLU A 1 90 ? 7.169 7.965 -10.930 1.00 98.38 90 GLU A N 1
ATOM 747 C CA . GLU A 1 90 ? 8.382 8.693 -10.559 1.00 98.38 90 GLU A CA 1
ATOM 748 C C . GLU A 1 90 ? 8.045 10.038 -9.909 1.00 98.38 90 GLU A C 1
ATOM 750 O O . GLU A 1 90 ? 8.507 10.322 -8.803 1.00 98.38 90 GLU A O 1
ATOM 755 N N . LYS A 1 91 ? 7.153 10.815 -10.535 1.00 98.50 91 LYS A N 1
ATOM 756 C CA . LYS A 1 91 ? 6.668 12.081 -9.983 1.00 98.50 91 LYS A CA 1
ATOM 757 C C . LYS A 1 91 ? 6.030 11.903 -8.604 1.00 98.50 91 LYS A C 1
ATOM 759 O O . LYS A 1 91 ? 6.349 12.661 -7.697 1.00 98.50 91 LYS A O 1
ATOM 764 N N . ILE A 1 92 ? 5.175 10.892 -8.424 1.00 98.50 92 ILE A N 1
ATOM 765 C CA . ILE A 1 92 ? 4.530 10.602 -7.132 1.00 98.50 92 ILE A CA 1
ATOM 766 C C . ILE A 1 92 ? 5.574 10.313 -6.048 1.00 98.50 92 ILE A C 1
ATOM 768 O O . ILE A 1 92 ? 5.458 10.831 -4.941 1.00 98.50 92 ILE A O 1
ATOM 772 N N . LEU A 1 93 ? 6.588 9.498 -6.355 1.00 97.81 93 LEU A N 1
ATOM 773 C CA . LEU A 1 93 ? 7.639 9.147 -5.398 1.00 97.81 93 LEU A CA 1
ATOM 774 C C . LEU A 1 93 ? 8.469 10.368 -4.986 1.00 97.81 93 LEU A C 1
ATOM 776 O O . LEU A 1 93 ? 8.704 10.557 -3.795 1.00 97.81 93 LEU A O 1
ATOM 780 N N . ILE A 1 94 ? 8.866 11.209 -5.943 1.00 97.75 94 ILE A N 1
ATOM 781 C CA . ILE A 1 94 ? 9.645 12.427 -5.673 1.00 97.75 94 ILE A CA 1
ATOM 782 C C . ILE A 1 94 ? 8.815 13.426 -4.862 1.00 97.75 94 ILE A C 1
ATOM 784 O O . ILE A 1 94 ? 9.238 13.853 -3.791 1.00 97.75 94 ILE A O 1
ATOM 788 N N . GLU A 1 95 ? 7.599 13.740 -5.316 1.00 97.94 95 GLU A N 1
ATOM 789 C CA . GLU A 1 95 ? 6.740 14.704 -4.623 1.00 97.94 95 GLU A CA 1
ATOM 790 C C . GLU A 1 95 ? 6.380 14.242 -3.207 1.00 97.94 95 GLU A C 1
ATOM 792 O O . GLU A 1 95 ? 6.203 15.077 -2.324 1.00 97.94 95 GLU A O 1
ATOM 797 N N . SER A 1 96 ? 6.290 12.930 -2.960 1.00 96.88 96 SER A N 1
ATOM 798 C CA . SER A 1 96 ? 5.904 12.408 -1.645 1.00 96.88 96 SER A CA 1
ATOM 799 C C . SER A 1 96 ? 6.838 12.859 -0.521 1.00 96.88 96 SER A C 1
ATOM 801 O O . SER A 1 96 ? 6.356 13.262 0.537 1.00 96.88 96 SER A O 1
ATOM 803 N N . ILE A 1 97 ? 8.149 12.868 -0.777 1.00 96.06 97 ILE A N 1
ATOM 804 C CA . ILE A 1 97 ? 9.164 13.285 0.197 1.00 96.06 97 ILE A CA 1
ATOM 805 C C . ILE A 1 97 ? 9.385 14.801 0.211 1.00 96.06 97 ILE A C 1
ATOM 807 O O . ILE A 1 97 ? 9.847 15.336 1.208 1.00 96.06 97 ILE A O 1
ATOM 811 N N . ASP A 1 98 ? 9.005 15.519 -0.849 1.00 96.00 98 ASP A N 1
ATOM 812 C CA . ASP A 1 98 ? 8.994 16.988 -0.832 1.00 96.00 98 ASP A CA 1
ATOM 813 C C . ASP A 1 98 ? 7.806 17.539 -0.020 1.00 96.00 98 ASP A C 1
ATOM 815 O O . ASP A 1 98 ? 7.841 18.670 0.468 1.00 96.00 98 ASP A O 1
ATOM 819 N N . LYS A 1 99 ? 6.719 16.763 0.109 1.00 95.88 99 LYS A N 1
ATOM 820 C CA . LYS A 1 99 ? 5.503 17.170 0.831 1.00 95.88 99 LYS A CA 1
ATOM 821 C C . LYS A 1 99 ? 5.566 16.924 2.329 1.00 95.88 99 LYS A C 1
ATOM 823 O O . LYS A 1 99 ? 4.917 17.656 3.077 1.00 95.88 99 LYS A O 1
ATOM 828 N N . SER A 1 100 ? 6.275 15.895 2.773 1.00 96.19 100 SER A N 1
ATOM 829 C CA . SER A 1 100 ? 6.410 15.594 4.191 1.00 96.19 100 SER A CA 1
ATOM 830 C C . SER A 1 100 ? 7.601 14.691 4.447 1.00 96.19 100 SER A C 1
ATOM 832 O O . SER A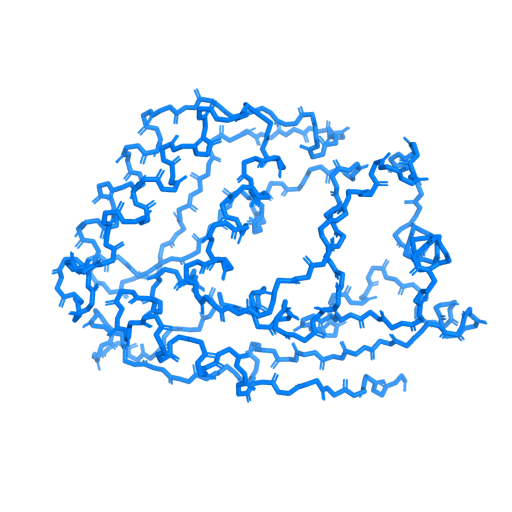 1 100 ? 7.839 13.750 3.699 1.00 96.19 100 SER A O 1
ATOM 834 N N . ASP A 1 101 ? 8.244 14.902 5.590 1.00 96.19 101 ASP A N 1
ATOM 835 C CA . ASP A 1 101 ? 9.253 13.985 6.114 1.00 96.19 101 ASP A CA 1
ATOM 836 C C . ASP A 1 101 ? 8.633 12.926 7.036 1.00 96.19 101 ASP A C 1
ATOM 838 O O . ASP A 1 101 ? 9.354 12.100 7.582 1.00 96.19 101 ASP A O 1
ATOM 842 N N . ILE A 1 102 ? 7.315 12.941 7.278 1.00 95.62 102 ILE A N 1
ATOM 843 C CA . ILE A 1 102 ? 6.639 11.978 8.159 1.00 95.62 102 ILE A CA 1
ATOM 844 C C . ILE A 1 102 ? 6.177 10.776 7.330 1.00 95.62 102 ILE A C 1
ATOM 846 O O . ILE A 1 102 ? 5.373 10.917 6.412 1.00 95.62 102 ILE A O 1
ATOM 850 N N . LEU A 1 103 ? 6.619 9.569 7.697 1.00 94.50 103 LEU A N 1
ATOM 851 C CA . LEU A 1 103 ? 6.377 8.339 6.933 1.00 94.50 103 LEU A CA 1
ATOM 852 C C . LEU A 1 103 ? 4.887 8.075 6.671 1.00 94.50 103 LEU A C 1
ATOM 854 O O . LEU A 1 103 ? 4.521 7.686 5.566 1.00 94.50 103 LEU A O 1
ATOM 858 N N . SER A 1 104 ? 4.021 8.286 7.666 1.00 94.50 104 SER A N 1
ATOM 859 C CA . SER A 1 104 ? 2.576 8.104 7.481 1.00 94.50 104 SER A CA 1
ATOM 860 C C . SER A 1 104 ? 1.975 9.119 6.507 1.00 94.50 104 SER A C 1
ATOM 862 O O . SER A 1 104 ? 1.052 8.777 5.777 1.00 94.50 104 SER A O 1
ATOM 864 N N . GLU A 1 105 ? 2.496 10.346 6.466 1.00 95.62 105 GLU A N 1
ATOM 865 C CA . GLU A 1 105 ? 2.039 11.375 5.525 1.00 95.62 105 GLU A CA 1
ATOM 866 C C . GLU A 1 105 ? 2.536 11.095 4.103 1.00 95.62 105 GLU A C 1
ATOM 868 O O . GLU A 1 105 ? 1.780 11.267 3.148 1.00 95.62 105 GLU A O 1
ATOM 873 N N . ILE A 1 106 ? 3.760 10.578 3.962 1.00 96.06 106 ILE A N 1
ATOM 874 C CA . ILE A 1 106 ? 4.303 10.079 2.691 1.00 96.06 106 ILE A CA 1
ATOM 875 C C . ILE A 1 106 ? 3.427 8.941 2.143 1.00 96.06 106 ILE A C 1
ATOM 877 O O . ILE A 1 106 ? 3.010 8.985 0.986 1.00 96.06 106 ILE A O 1
ATOM 881 N N . ASP A 1 107 ? 3.094 7.945 2.972 1.00 95.00 107 ASP A N 1
ATOM 882 C CA . ASP A 1 107 ? 2.232 6.819 2.579 1.00 95.00 107 ASP A CA 1
ATOM 883 C C . ASP A 1 107 ? 0.812 7.278 2.197 1.00 95.00 107 ASP A C 1
ATOM 885 O O . ASP A 1 107 ? 0.272 6.841 1.174 1.00 95.00 107 ASP A O 1
ATOM 889 N N . ILE A 1 108 ? 0.230 8.220 2.955 1.00 96.25 108 ILE A N 1
ATOM 890 C CA . ILE A 1 108 ? -1.053 8.860 2.620 1.00 96.25 108 ILE A CA 1
ATOM 891 C C . ILE A 1 108 ? -0.967 9.562 1.265 1.00 96.25 108 ILE A C 1
ATOM 893 O O . ILE A 1 108 ? -1.857 9.378 0.431 1.00 96.25 108 ILE 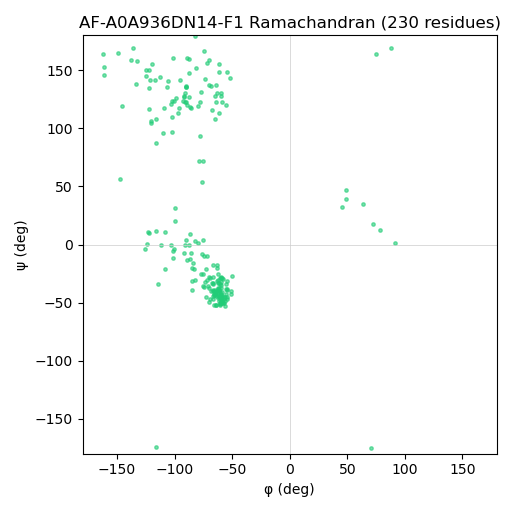A O 1
ATOM 897 N N . PHE A 1 109 ? 0.084 10.349 1.023 1.00 97.44 109 PHE A N 1
ATOM 898 C CA . PHE A 1 109 ? 0.261 11.075 -0.233 1.00 97.44 109 PHE A CA 1
ATOM 899 C C . PHE A 1 109 ? 0.349 10.115 -1.422 1.00 97.44 109 PHE A C 1
ATOM 901 O O . PHE A 1 109 ? -0.413 10.252 -2.381 1.00 97.44 109 PHE A O 1
ATOM 908 N N . ILE A 1 110 ? 1.218 9.102 -1.337 1.00 97.25 110 ILE A N 1
ATOM 909 C CA . ILE A 1 110 ? 1.397 8.095 -2.392 1.00 97.25 110 ILE A CA 1
ATOM 910 C C . ILE A 1 110 ? 0.082 7.354 -2.644 1.00 97.25 110 ILE A C 1
ATOM 912 O O . ILE A 1 110 ? -0.353 7.234 -3.789 1.00 97.25 110 ILE A O 1
ATOM 916 N N . THR A 1 111 ? -0.583 6.895 -1.582 1.00 96.75 111 THR A N 1
ATOM 917 C CA . THR A 1 111 ? -1.876 6.206 -1.677 1.00 96.75 111 THR A CA 1
ATOM 918 C C . THR A 1 111 ? -2.917 7.078 -2.375 1.00 96.75 111 THR A C 1
ATOM 920 O O . THR A 1 111 ? -3.577 6.612 -3.303 1.00 96.75 111 THR A O 1
ATOM 923 N N . THR A 1 112 ? -3.028 8.349 -1.983 1.00 97.25 112 THR A N 1
ATOM 924 C CA . THR A 1 112 ? -3.985 9.304 -2.563 1.00 97.25 112 THR A CA 1
ATOM 925 C C . THR A 1 112 ? -3.712 9.522 -4.047 1.00 97.25 112 THR A C 1
ATOM 927 O O . THR A 1 112 ? -4.623 9.425 -4.866 1.00 97.25 112 THR A O 1
ATOM 930 N N . LYS A 1 113 ? -2.448 9.721 -4.433 1.00 98.12 113 LYS A N 1
ATOM 931 C CA . LYS A 1 113 ? -2.085 9.903 -5.842 1.00 98.12 113 LYS A CA 1
ATOM 932 C C . LYS A 1 113 ? -2.287 8.657 -6.690 1.00 98.12 113 LYS A C 1
ATOM 934 O O . LYS A 1 113 ? -2.676 8.772 -7.848 1.00 98.12 113 LYS A O 1
ATOM 939 N N . LEU A 1 114 ? -2.093 7.469 -6.127 1.00 98.00 114 LEU A N 1
ATOM 940 C CA . LEU A 1 114 ? -2.394 6.219 -6.823 1.00 98.00 114 LEU A CA 1
ATOM 941 C C . LEU A 1 114 ? -3.906 5.996 -6.979 1.00 98.00 114 LEU A C 1
ATOM 943 O O . LEU A 1 114 ? -4.327 5.498 -8.018 1.00 98.00 114 LEU A O 1
ATOM 947 N N . ILE A 1 115 ? -4.727 6.397 -6.003 1.00 96.88 115 ILE A N 1
ATOM 948 C CA . ILE A 1 115 ? -6.197 6.406 -6.125 1.00 96.88 115 ILE A CA 1
ATOM 949 C C . ILE A 1 115 ? -6.639 7.335 -7.262 1.00 96.88 115 ILE A C 1
ATOM 951 O O . ILE A 1 115 ? -7.428 6.917 -8.112 1.00 96.88 115 ILE A O 1
ATOM 955 N N . GLU A 1 116 ? -6.105 8.562 -7.300 1.00 97.00 116 GLU A N 1
ATOM 956 C CA . GLU A 1 116 ? -6.362 9.541 -8.366 1.00 97.00 116 GLU A CA 1
ATOM 957 C C . GLU A 1 116 ? -5.954 8.984 -9.740 1.00 97.00 116 GLU A C 1
ATOM 959 O O . GLU A 1 116 ? -6.757 8.991 -10.674 1.00 97.00 116 GLU A O 1
ATOM 964 N N . LEU A 1 117 ? -4.735 8.441 -9.848 1.00 97.50 117 LEU A N 1
ATOM 965 C CA . LEU A 1 117 ? -4.200 7.859 -11.083 1.00 97.50 117 LEU A CA 1
ATOM 966 C C . LEU A 1 117 ? -5.067 6.700 -11.587 1.00 97.50 117 LEU A C 1
ATOM 968 O O . LEU A 1 117 ? -5.348 6.608 -12.779 1.00 97.50 117 LEU A O 1
ATOM 972 N N . LEU A 1 118 ? -5.520 5.836 -10.676 1.00 96.56 118 LEU A N 1
ATOM 973 C CA . LEU A 1 118 ? -6.388 4.700 -10.984 1.00 96.56 118 LEU A CA 1
ATOM 974 C C . LEU A 1 118 ? -7.846 5.090 -11.231 1.00 96.56 118 LEU A C 1
ATOM 976 O O . LEU A 1 118 ? -8.632 4.232 -11.630 1.00 96.56 118 LEU A O 1
ATOM 980 N N . LYS A 1 119 ? -8.232 6.350 -10.987 1.00 95.31 119 LYS A N 1
ATOM 981 C CA . LYS A 1 119 ? -9.612 6.843 -11.112 1.00 95.31 119 LYS A CA 1
ATOM 982 C C . LYS A 1 119 ? -10.621 5.933 -10.399 1.00 95.31 119 LYS A C 1
ATOM 984 O O . LYS A 1 119 ? -11.703 5.649 -10.934 1.00 95.31 119 LYS A O 1
ATOM 989 N N . ILE A 1 120 ? -10.252 5.410 -9.230 1.00 93.31 120 ILE A N 1
ATOM 990 C CA . ILE A 1 120 ? -11.166 4.651 -8.366 1.00 93.31 120 ILE A CA 1
ATOM 991 C C . ILE A 1 120 ? -11.889 5.605 -7.416 1.00 93.31 120 ILE A C 1
ATOM 993 O O . ILE A 1 120 ? -11.446 6.734 -7.208 1.00 93.31 120 ILE A O 1
ATOM 997 N N . LYS A 1 121 ? -13.022 5.166 -6.852 1.00 91.06 121 LYS A N 1
ATOM 998 C CA . LYS A 1 121 ? -13.750 5.951 -5.848 1.00 91.06 121 LYS A CA 1
ATOM 999 C C . LYS A 1 121 ? -12.791 6.275 -4.700 1.00 91.06 121 LYS A C 1
ATOM 1001 O O . LYS A 1 121 ? -12.250 5.363 -4.079 1.00 91.06 121 LYS A O 1
ATOM 1006 N N . SER A 1 122 ? -12.574 7.564 -4.447 1.00 91.12 122 SER A N 1
ATOM 1007 C CA . SER A 1 122 ? -11.740 7.993 -3.329 1.00 91.12 122 SER A CA 1
ATOM 1008 C C . SER A 1 122 ? -12.544 7.883 -2.036 1.00 91.12 122 SER A C 1
ATOM 1010 O O . SER A 1 122 ? -13.597 8.518 -1.942 1.00 91.12 122 SER A O 1
ATOM 1012 N N . PRO A 1 123 ? -12.079 7.116 -1.038 1.00 95.44 123 PRO A N 1
ATOM 1013 C CA . PRO A 1 123 ? -12.658 7.174 0.291 1.00 95.44 123 PRO A CA 1
ATOM 1014 C C . PRO A 1 123 ? -12.310 8.508 0.962 1.00 95.44 123 PRO A C 1
ATOM 1016 O O . PRO A 1 123 ? -11.315 9.156 0.629 1.00 95.44 123 PRO A O 1
ATOM 1019 N N . GLU A 1 124 ? -13.100 8.887 1.959 1.00 96.25 124 GLU A N 1
ATOM 1020 C CA . GLU A 1 124 ? -12.757 9.961 2.885 1.00 96.25 124 GLU A CA 1
ATOM 1021 C C . GLU A 1 124 ? -11.562 9.526 3.752 1.00 96.25 124 GLU A C 1
ATOM 1023 O O . GLU A 1 124 ? -11.653 8.562 4.522 1.00 96.25 124 GLU A O 1
ATOM 1028 N N . ILE A 1 125 ? -10.426 10.213 3.617 1.00 96.00 125 ILE A N 1
ATOM 1029 C CA . ILE A 1 125 ? -9.191 9.860 4.326 1.00 96.00 125 ILE A CA 1
ATOM 1030 C C . ILE A 1 125 ? -9.155 10.565 5.680 1.00 96.00 125 ILE A C 1
ATOM 1032 O O . ILE A 1 125 ? -9.132 11.790 5.770 1.00 96.00 125 ILE A O 1
ATOM 1036 N N . ASN A 1 126 ? -9.083 9.760 6.729 1.00 95.81 126 ASN A N 1
ATOM 1037 C CA . ASN A 1 126 ? -9.063 10.170 8.119 1.00 95.81 126 ASN A CA 1
ATOM 1038 C C . ASN A 1 126 ? -7.797 9.649 8.808 1.00 95.81 126 ASN A C 1
ATOM 1040 O O . ASN A 1 126 ? -7.283 8.580 8.472 1.00 95.81 126 ASN A O 1
ATOM 1044 N N . ARG A 1 127 ? -7.313 10.371 9.817 1.00 95.12 127 ARG A N 1
ATOM 1045 C CA . ARG A 1 127 ? -6.204 9.944 10.679 1.00 95.12 127 ARG A CA 1
ATOM 1046 C C . ARG A 1 127 ? -6.752 9.560 12.039 1.00 95.12 127 ARG A C 1
ATOM 1048 O O . ARG A 1 127 ? -7.550 10.279 12.628 1.00 95.12 127 ARG A O 1
ATOM 1055 N N . SER A 1 128 ? -6.293 8.440 12.576 1.00 94.31 128 SER A N 1
ATOM 1056 C CA . SER A 1 128 ? -6.696 8.001 13.913 1.00 94.31 128 SER A CA 1
ATOM 1057 C C . SER A 1 128 ? -6.346 9.012 15.011 1.00 94.31 128 SER A C 1
ATOM 1059 O O . SER A 1 128 ? -7.102 9.147 15.972 1.00 94.31 128 SER A O 1
ATOM 1061 N N . SER A 1 129 ? -5.247 9.755 14.849 1.00 92.88 129 SER A N 1
ATOM 1062 C CA . SER A 1 129 ? -4.824 10.830 15.752 1.00 92.88 129 SER A CA 1
ATOM 1063 C C . SER A 1 129 ? -5.799 12.006 15.836 1.00 92.88 129 SER A C 1
ATOM 1065 O O . SER A 1 129 ? -5.772 12.725 16.828 1.00 92.88 129 SER A O 1
ATOM 1067 N N . GLN A 1 130 ? -6.687 12.187 14.851 1.00 93.19 130 GLN A N 1
ATOM 1068 C CA . GLN A 1 130 ? -7.726 13.226 14.887 1.00 93.19 130 GLN A CA 1
ATOM 1069 C C . GLN A 1 130 ? -8.845 12.902 15.885 1.00 93.19 130 GLN A C 1
ATOM 1071 O O . GLN A 1 130 ? -9.573 13.797 16.302 1.00 93.19 130 GLN A O 1
ATOM 1076 N N . PHE A 1 131 ? -8.994 11.628 16.256 1.00 89.88 131 PHE A N 1
ATOM 1077 C CA . PHE A 1 131 ? -10.060 11.164 17.146 1.00 89.88 131 PHE A CA 1
ATOM 1078 C C . PHE A 1 131 ? -9.527 10.645 18.476 1.00 89.88 131 PHE A C 1
ATOM 1080 O O . PHE A 1 131 ? -10.194 10.765 19.497 1.00 89.88 131 PHE A O 1
ATOM 1087 N N . VAL A 1 132 ? -8.348 10.026 18.458 1.00 82.31 132 VAL A N 1
ATOM 1088 C CA . VAL A 1 132 ? -7.768 9.330 19.602 1.00 82.31 132 VAL A CA 1
ATOM 1089 C C . VAL A 1 132 ? -6.415 9.954 19.917 1.00 82.31 132 VAL A C 1
ATOM 1091 O O . VAL A 1 132 ? -5.474 9.833 19.138 1.00 82.31 132 VAL A O 1
ATOM 1094 N N . GLU A 1 133 ? -6.272 10.554 21.093 1.00 71.62 133 GLU A N 1
ATOM 1095 C CA . GLU A 1 133 ? -4.974 11.090 21.528 1.00 71.62 133 GLU A CA 1
ATOM 1096 C C . GLU A 1 133 ? -4.017 9.981 22.007 1.00 71.62 133 GLU A C 1
ATOM 1098 O O . GLU A 1 133 ? -2.797 10.112 21.926 1.00 71.62 133 GLU A O 1
ATOM 1103 N N . SER A 1 134 ? -4.558 8.850 22.474 1.00 68.62 134 SER A N 1
ATOM 1104 C CA . SER A 1 134 ? -3.787 7.785 23.122 1.00 68.62 134 SER A CA 1
ATOM 1105 C C . SER A 1 134 ? -3.289 6.691 22.164 1.00 68.62 134 SER A C 1
ATOM 1107 O O . SER A 1 134 ? -4.051 5.996 21.479 1.00 68.62 134 SER A O 1
ATOM 1109 N N . THR A 1 135 ? -1.983 6.432 22.210 1.00 67.06 135 THR A N 1
ATOM 1110 C CA . THR A 1 135 ? -1.328 5.267 21.584 1.00 67.06 135 THR A CA 1
ATOM 1111 C C . THR A 1 135 ? -1.642 3.951 22.313 1.00 67.06 135 THR A C 1
ATOM 1113 O O . THR A 1 135 ? -1.362 2.879 21.781 1.00 67.06 135 THR A O 1
ATOM 1116 N N . PHE A 1 136 ? -2.273 4.014 23.495 1.00 67.56 136 PHE A N 1
ATOM 1117 C CA . PHE A 1 136 ? -2.414 2.890 24.429 1.00 67.56 136 PHE A CA 1
ATOM 1118 C C . PHE A 1 136 ? -3.773 2.189 24.410 1.00 67.56 136 PHE A C 1
ATOM 1120 O O . PHE A 1 136 ? -3.925 1.179 25.093 1.00 67.56 136 PHE A O 1
ATOM 1127 N N . LEU A 1 137 ? -4.758 2.687 23.652 1.00 77.75 137 LEU A N 1
ATOM 1128 C CA . LEU A 1 137 ? -5.997 1.927 23.477 1.00 77.75 137 LEU A CA 1
ATOM 1129 C C . LEU A 1 137 ? -5.678 0.570 22.847 1.00 77.75 137 LEU A C 1
ATOM 1131 O O . LEU A 1 137 ? -5.025 0.511 21.795 1.00 77.75 137 LEU A O 1
ATOM 1135 N N . GLU A 1 138 ? -6.168 -0.482 23.503 1.00 88.94 138 GLU A N 1
ATOM 1136 C CA . GLU A 1 138 ? -6.169 -1.856 23.008 1.00 88.94 138 GLU A CA 1
ATOM 1137 C C . GLU A 1 138 ? -6.791 -1.893 21.591 1.00 88.94 138 GLU A C 1
ATOM 1139 O O . GLU A 1 138 ? -7.689 -1.095 21.294 1.00 88.94 138 GLU A O 1
ATOM 1144 N N . PRO A 1 139 ? -6.291 -2.742 20.668 1.00 90.31 139 PRO A N 1
ATOM 1145 C CA . PRO A 1 139 ? -6.731 -2.737 19.273 1.00 90.31 139 PRO A CA 1
ATOM 1146 C C . PRO A 1 139 ? -8.250 -2.795 19.056 1.00 90.31 139 PRO A C 1
ATOM 1148 O O . PRO A 1 139 ? -8.749 -2.121 18.155 1.00 90.31 139 PRO A O 1
ATOM 1151 N N . THR A 1 140 ? -8.984 -3.583 19.843 1.00 93.38 140 THR A N 1
ATOM 1152 C CA . THR A 1 140 ? -10.450 -3.706 19.780 1.00 93.38 140 THR A CA 1
ATOM 1153 C C . THR A 1 140 ? -11.148 -2.445 20.277 1.00 93.38 140 THR A C 1
ATOM 1155 O O . THR A 1 140 ? -11.993 -1.910 19.565 1.00 93.38 140 THR A O 1
ATOM 1158 N N . GLU A 1 141 ? -10.767 -1.929 21.448 1.00 93.19 141 GLU A N 1
ATOM 1159 C CA . GLU A 1 141 ? -11.278 -0.661 22.005 1.00 93.19 141 GLU A CA 1
ATOM 1160 C C . GLU A 1 141 ? -11.097 0.502 21.025 1.00 93.19 141 GLU A C 1
ATOM 1162 O O . GLU A 1 141 ? -12.022 1.269 20.758 1.00 93.19 141 GLU A O 1
ATOM 1167 N N . ARG A 1 142 ? -9.911 0.600 20.412 1.00 92.69 142 ARG A N 1
ATOM 1168 C CA . ARG A 1 142 ? -9.619 1.616 19.395 1.00 92.69 142 ARG A CA 1
ATOM 1169 C C . ARG A 1 142 ? -10.574 1.515 18.211 1.00 92.69 142 ARG A C 1
ATOM 1171 O O . ARG A 1 142 ? -11.043 2.533 17.714 1.00 92.69 142 ARG A O 1
ATOM 1178 N N . LEU A 1 143 ? -10.834 0.299 17.740 1.00 92.81 143 LEU A N 1
ATOM 1179 C CA . LEU A 1 143 ? -11.701 0.059 16.594 1.00 92.81 143 LEU A CA 1
ATOM 1180 C C . LEU A 1 143 ? -13.152 0.440 16.915 1.00 92.81 143 LEU A C 1
ATOM 1182 O O . LEU A 1 143 ? -13.773 1.146 16.121 1.00 92.81 143 LEU A O 1
ATOM 1186 N N . ILE A 1 144 ? -13.645 0.058 18.098 1.00 94.31 144 ILE A N 1
ATOM 1187 C CA . ILE A 1 144 ? -14.973 0.444 18.597 1.00 94.31 144 ILE A CA 1
ATOM 1188 C C . ILE A 1 144 ? -15.107 1.965 18.640 1.00 94.31 144 ILE A C 1
ATOM 1190 O O . ILE A 1 144 ? -16.034 2.522 18.053 1.00 94.31 144 ILE A O 1
ATOM 1194 N N . TYR A 1 145 ? -14.132 2.638 19.248 1.00 94.00 145 TYR A N 1
ATOM 1195 C CA . TYR A 1 145 ? -14.125 4.091 19.362 1.00 94.00 145 TYR A CA 1
ATOM 1196 C C . TYR A 1 145 ? -14.119 4.791 17.995 1.00 94.00 145 TYR A C 1
ATOM 1198 O O . TYR A 1 145 ? -14.878 5.731 17.762 1.00 94.00 145 TYR A O 1
ATOM 1206 N N . LEU A 1 146 ? -13.281 4.332 17.059 1.00 94.62 146 LEU A N 1
ATOM 1207 C CA . LEU A 1 146 ? -13.231 4.890 15.705 1.00 94.62 146 LEU A CA 1
ATOM 1208 C C . LEU A 1 146 ? -14.557 4.689 14.959 1.00 94.62 146 LEU A C 1
ATOM 1210 O O . LEU A 1 146 ? -15.006 5.603 14.269 1.00 94.62 146 LEU A O 1
ATOM 1214 N N . CYS A 1 147 ? -15.197 3.528 15.117 1.00 94.88 147 CYS A N 1
ATOM 1215 C CA . CYS A 1 147 ? -1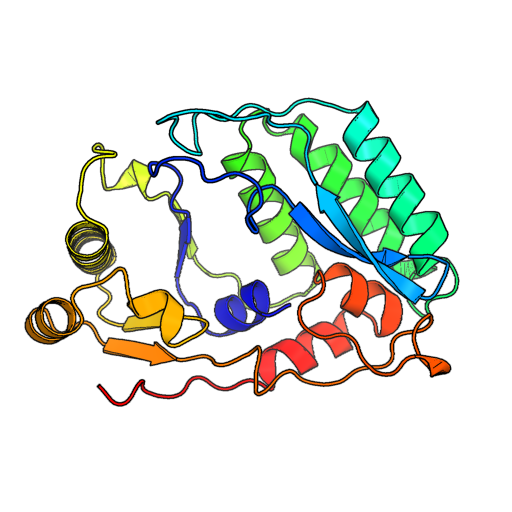6.509 3.248 14.534 1.00 94.88 147 CYS A CA 1
ATOM 1216 C C . CYS A 1 147 ? -17.586 4.200 15.069 1.00 94.88 147 CYS A C 1
ATOM 1218 O O . CYS A 1 147 ? -18.327 4.788 14.279 1.00 94.88 147 CYS A O 1
ATOM 1220 N N . GLU A 1 148 ? -17.613 4.430 16.384 1.00 94.12 148 GLU A N 1
ATOM 1221 C CA . GLU A 1 148 ? -18.523 5.383 17.025 1.00 94.12 148 GLU A CA 1
ATOM 1222 C C . GLU A 1 148 ? -18.316 6.810 16.490 1.00 94.12 148 GLU A C 1
ATOM 1224 O O . GLU A 1 148 ? -19.265 7.452 16.032 1.00 94.12 148 GLU A O 1
ATOM 1229 N N . LYS A 1 149 ? -17.065 7.296 16.466 1.00 94.62 149 LYS A N 1
ATOM 1230 C CA . LYS A 1 149 ? -16.737 8.650 15.986 1.00 94.62 149 LYS A CA 1
ATOM 1231 C C . LYS A 1 149 ? -17.083 8.867 14.520 1.00 94.62 149 LYS A C 1
ATOM 1233 O O . LYS A 1 149 ? -17.564 9.939 14.158 1.00 94.62 149 LYS A O 1
ATOM 1238 N N . LEU A 1 150 ? -16.874 7.851 13.689 1.00 94.88 150 LEU A N 1
ATOM 1239 C CA . LEU A 1 150 ? -17.136 7.912 12.251 1.00 94.88 150 LEU A CA 1
ATOM 1240 C C . LEU A 1 150 ? -18.556 7.484 11.871 1.00 94.88 150 LEU A C 1
ATOM 1242 O O . LEU A 1 150 ? -18.865 7.436 10.672 1.00 94.88 150 LEU A O 1
ATOM 1246 N N . LYS A 1 151 ? -19.401 7.189 12.871 1.00 94.94 151 LYS A N 1
ATOM 1247 C CA . LYS A 1 151 ? -20.790 6.736 12.724 1.00 94.94 151 LYS A CA 1
ATOM 1248 C C . LYS A 1 151 ? -20.913 5.586 11.721 1.00 94.94 151 LYS A C 1
ATOM 1250 O O . LYS A 1 151 ? -21.749 5.617 10.823 1.00 94.94 151 LYS A O 1
ATOM 1255 N N . THR A 1 152 ? -20.033 4.596 11.848 1.00 94.88 152 THR A N 1
ATOM 1256 C CA . THR A 1 152 ? -20.039 3.374 11.037 1.00 94.88 152 THR A CA 1
ATOM 1257 C C . THR A 1 152 ? -20.089 2.157 11.940 1.00 94.88 152 THR A C 1
ATOM 1259 O O . THR A 1 152 ? -19.573 2.171 13.051 1.00 94.88 152 THR A O 1
ATOM 1262 N N . ASN A 1 153 ? -20.690 1.088 11.443 1.00 95.06 153 ASN A N 1
ATOM 1263 C CA . ASN A 1 153 ? -20.723 -0.210 12.095 1.00 95.06 153 ASN A CA 1
ATOM 1264 C C . ASN A 1 153 ? -20.119 -1.307 11.212 1.00 95.06 153 ASN A C 1
ATOM 1266 O O . ASN A 1 153 ? -20.262 -2.477 11.528 1.00 95.06 153 ASN A O 1
ATOM 1270 N N . ASN A 1 154 ? -19.467 -0.961 10.101 1.00 94.56 154 ASN A N 1
ATOM 1271 C CA . ASN A 1 154 ? -18.849 -1.931 9.203 1.00 94.56 154 ASN A CA 1
ATOM 1272 C C . ASN A 1 154 ? -17.358 -1.639 9.060 1.00 94.56 154 ASN A C 1
ATOM 1274 O O . ASN A 1 154 ? -16.961 -0.493 8.828 1.00 94.56 154 ASN A O 1
ATOM 1278 N N . ILE A 1 155 ? -16.542 -2.689 9.139 1.00 94.44 155 ILE A N 1
ATOM 1279 C CA . ILE A 1 155 ? -15.105 -2.633 8.862 1.00 94.44 155 ILE A CA 1
ATOM 1280 C C . ILE A 1 155 ? -14.717 -3.647 7.794 1.00 94.44 155 ILE A C 1
ATOM 1282 O O . ILE A 1 155 ? -15.254 -4.749 7.754 1.00 94.44 155 ILE A O 1
ATOM 1286 N N . ILE A 1 156 ? -13.752 -3.292 6.945 1.00 93.88 156 ILE A N 1
ATOM 1287 C CA . ILE A 1 156 ? -13.243 -4.186 5.901 1.00 93.88 156 ILE A CA 1
ATOM 1288 C C . ILE A 1 156 ? -11.890 -4.759 6.328 1.00 93.88 156 ILE A C 1
ATOM 1290 O O . ILE A 1 156 ? -10.915 -4.022 6.513 1.00 93.88 156 ILE A O 1
ATOM 1294 N N . VAL A 1 157 ? -11.799 -6.085 6.419 1.00 91.38 157 VAL A N 1
ATOM 1295 C CA . VAL A 1 157 ? -10.556 -6.812 6.715 1.00 91.38 157 VAL A CA 1
ATOM 1296 C C . VAL A 1 157 ? -10.108 -7.623 5.504 1.00 91.38 157 VAL A C 1
ATOM 1298 O O . VAL A 1 157 ? -10.922 -8.128 4.740 1.00 91.38 157 VAL A O 1
ATOM 1301 N N . GLY A 1 158 ? -8.792 -7.710 5.294 1.00 86.06 158 GLY A N 1
ATOM 1302 C CA . GLY A 1 158 ? -8.220 -8.382 4.116 1.00 86.06 158 GLY A CA 1
ATOM 1303 C C . GLY A 1 158 ? -8.024 -9.891 4.283 1.00 86.06 158 GLY A C 1
ATOM 1304 O O . GLY A 1 158 ? -7.716 -10.581 3.318 1.00 86.06 158 GLY A O 1
ATOM 1305 N N . SER A 1 159 ? -8.135 -10.386 5.513 1.00 84.50 159 SER A N 1
ATOM 1306 C CA . SER A 1 159 ? -7.993 -11.796 5.858 1.00 84.50 159 SER A CA 1
ATOM 1307 C C . SER A 1 159 ? -8.619 -12.045 7.234 1.00 84.50 159 SER A C 1
ATOM 1309 O O . SER A 1 159 ? -8.869 -11.089 7.979 1.00 84.50 159 SER A O 1
ATOM 1311 N N . ILE A 1 160 ? -8.880 -13.307 7.571 1.00 80.81 160 ILE A N 1
ATOM 1312 C CA . ILE A 1 160 ? -9.424 -13.677 8.886 1.00 80.81 160 ILE A CA 1
ATOM 1313 C C . ILE A 1 160 ? -8.361 -13.464 9.971 1.00 80.81 160 ILE A C 1
ATOM 1315 O O . ILE A 1 160 ? -8.665 -12.944 11.038 1.00 80.81 160 ILE A O 1
ATOM 1319 N N . GLU A 1 161 ? -7.096 -13.740 9.673 1.00 83.75 161 GLU A N 1
ATOM 1320 C CA . GLU A 1 161 ? -5.955 -13.566 10.582 1.00 83.75 161 GLU A CA 1
ATOM 1321 C C . GLU A 1 161 ? -5.794 -12.103 11.027 1.00 83.75 161 GLU A C 1
ATOM 1323 O O . GLU A 1 161 ? -5.364 -11.811 12.141 1.00 83.75 161 GLU A O 1
ATOM 1328 N N . ALA A 1 162 ? -6.211 -11.140 10.195 1.00 82.31 162 ALA A N 1
ATOM 1329 C CA . ALA A 1 162 ? -6.224 -9.727 10.575 1.00 82.31 162 ALA A CA 1
ATOM 1330 C C . ALA A 1 162 ? -7.169 -9.421 11.757 1.00 82.31 162 ALA A C 1
ATOM 1332 O O . ALA A 1 162 ? -7.027 -8.366 12.383 1.00 82.31 162 ALA A O 1
ATOM 1333 N N . THR A 1 163 ? -8.104 -10.328 12.061 1.00 84.06 163 THR A N 1
ATOM 1334 C CA . THR A 1 163 ? -9.036 -10.237 13.191 1.00 84.06 163 THR A CA 1
ATOM 1335 C C . THR A 1 163 ? -8.499 -10.856 14.483 1.00 84.06 163 THR A C 1
ATOM 1337 O O . THR A 1 163 ? -9.027 -10.539 15.539 1.00 84.06 163 THR A O 1
ATOM 1340 N N . GLU A 1 164 ? -7.414 -11.642 14.453 1.00 86.94 164 GLU A N 1
ATOM 1341 C CA . GLU A 1 164 ? -6.882 -12.359 15.633 1.00 86.94 164 GLU A CA 1
ATOM 1342 C C . GLU A 1 164 ? -6.450 -11.437 16.778 1.00 86.94 164 GLU A C 1
ATOM 1344 O O . GLU A 1 164 ? -6.498 -11.805 17.948 1.00 86.94 164 GLU A O 1
ATOM 1349 N N . LYS A 1 165 ? -6.037 -10.212 16.447 1.00 85.69 165 LYS A N 1
ATOM 1350 C CA . LYS A 1 165 ? -5.668 -9.185 17.431 1.00 85.69 165 LYS A CA 1
ATOM 1351 C C . LYS A 1 165 ? -6.876 -8.474 18.055 1.00 85.69 165 LYS A C 1
ATOM 1353 O O . LYS A 1 165 ? -6.673 -7.517 18.797 1.00 85.69 165 LYS A O 1
ATOM 1358 N N . HIS A 1 166 ? -8.096 -8.863 17.686 1.00 89.75 166 HIS A N 1
ATOM 1359 C CA . HIS A 1 166 ? -9.337 -8.230 18.107 1.00 89.75 166 HIS A CA 1
ATOM 1360 C C . HIS A 1 166 ? -10.262 -9.218 18.822 1.00 89.75 166 HIS A C 1
ATOM 1362 O O . HIS A 1 166 ? -10.423 -10.364 18.406 1.00 89.75 166 HIS A O 1
ATOM 1368 N N . ASP A 1 167 ? -10.950 -8.748 19.861 1.00 93.00 167 ASP A N 1
ATOM 1369 C CA . ASP A 1 167 ? -12.054 -9.483 20.476 1.00 93.00 167 ASP A CA 1
ATOM 1370 C C . ASP A 1 167 ? -13.315 -9.346 19.607 1.00 93.00 167 ASP A C 1
ATOM 1372 O O . ASP A 1 167 ? -14.097 -8.399 19.728 1.00 93.00 167 ASP A O 1
ATOM 1376 N N . VAL A 1 168 ? -13.516 -10.313 18.709 1.00 91.50 168 VAL A N 1
ATOM 1377 C CA . VAL A 1 168 ? -14.659 -10.352 17.781 1.00 91.50 168 VAL A CA 1
ATOM 1378 C C . VAL A 1 168 ? -16.000 -10.405 18.523 1.00 91.50 168 VAL A C 1
ATOM 1380 O O . VAL A 1 168 ? -16.971 -9.792 18.079 1.00 91.50 168 VAL A O 1
ATOM 1383 N N . LYS A 1 169 ? -16.074 -11.065 19.690 1.00 92.00 169 LYS A N 1
ATOM 1384 C CA . LYS A 1 169 ? -17.312 -11.107 20.490 1.00 92.00 169 LYS A CA 1
ATOM 1385 C C . LYS A 1 169 ? -17.667 -9.716 21.001 1.00 92.00 169 LYS A C 1
ATOM 1387 O O . LYS A 1 169 ? -18.834 -9.324 20.970 1.00 92.00 169 LYS A O 1
ATOM 1392 N N . LYS A 1 170 ? -16.663 -8.957 21.437 1.00 95.06 170 LYS A N 1
ATOM 1393 C CA . LYS A 1 170 ? -16.839 -7.566 21.852 1.00 95.06 170 LYS A CA 1
ATOM 1394 C C . LYS A 1 170 ? -17.238 -6.671 20.680 1.00 95.06 170 LYS A C 1
ATOM 1396 O O . LYS A 1 170 ? -18.175 -5.897 20.837 1.00 95.06 170 LYS A O 1
ATOM 1401 N N . LEU A 1 171 ? -16.617 -6.814 19.507 1.00 94.12 171 LEU A N 1
ATOM 1402 C CA . LEU A 1 171 ? -17.028 -6.081 18.299 1.00 94.12 171 LEU A CA 1
ATOM 1403 C C . LEU A 1 171 ? -18.506 -6.324 17.961 1.00 94.12 171 LEU A C 1
ATOM 1405 O O . LEU A 1 171 ? -19.268 -5.367 17.822 1.00 94.12 171 LEU A O 1
ATOM 1409 N N . ASN A 1 172 ? -18.932 -7.590 17.949 1.00 92.62 172 ASN A N 1
ATOM 1410 C CA . ASN A 1 172 ? -20.324 -7.969 17.697 1.00 92.62 172 ASN A CA 1
ATOM 1411 C C . ASN A 1 172 ? -21.283 -7.385 18.748 1.00 92.62 172 ASN A C 1
ATOM 1413 O O . ASN A 1 172 ? -22.365 -6.918 18.400 1.00 92.62 172 ASN A O 1
ATOM 1417 N N . LYS A 1 173 ? -20.887 -7.348 20.030 1.00 95.38 173 LYS A N 1
ATOM 1418 C CA . LYS A 1 173 ? -21.683 -6.730 21.107 1.00 95.38 173 LYS A CA 1
ATOM 1419 C C . LYS A 1 173 ? -21.919 -5.231 20.882 1.00 95.38 173 LYS A C 1
ATOM 1421 O O . LYS A 1 173 ? -22.977 -4.730 21.247 1.00 95.38 173 LYS A O 1
ATOM 1426 N N . PHE A 1 174 ? -20.960 -4.529 20.280 1.00 95.25 174 PHE A N 1
ATOM 1427 C CA . PHE A 1 174 ? -21.093 -3.122 19.880 1.00 95.25 174 PHE A CA 1
ATOM 1428 C C . PHE A 1 174 ? -21.723 -2.949 18.485 1.00 95.25 174 PHE A C 1
ATOM 1430 O O . PHE A 1 174 ? -21.756 -1.841 17.955 1.00 95.25 174 PHE A O 1
ATOM 1437 N N . GLY A 1 175 ? -22.236 -4.029 17.885 1.00 95.06 175 GLY A N 1
ATOM 1438 C CA . GLY A 1 175 ? -22.901 -4.008 16.583 1.00 95.06 175 GLY A CA 1
ATOM 1439 C C . GLY A 1 175 ? -21.960 -3.804 15.395 1.00 95.06 175 GLY A C 1
ATOM 1440 O O . GLY A 1 175 ? -22.434 -3.428 14.325 1.00 95.06 175 GLY A O 1
ATOM 1441 N N . ILE A 1 176 ? -20.649 -4.016 15.565 1.00 95.12 176 ILE A N 1
ATOM 1442 C CA . ILE A 1 176 ? -19.651 -3.841 14.505 1.00 95.12 176 ILE A CA 1
ATOM 1443 C C . ILE A 1 176 ? -19.543 -5.124 13.683 1.00 95.12 176 ILE A C 1
ATOM 1445 O O . ILE A 1 176 ? -19.113 -6.161 14.183 1.00 95.12 176 ILE A O 1
ATOM 1449 N N . ASN A 1 177 ? -19.873 -5.029 12.400 1.00 93.38 177 ASN A N 1
ATOM 1450 C CA . ASN A 1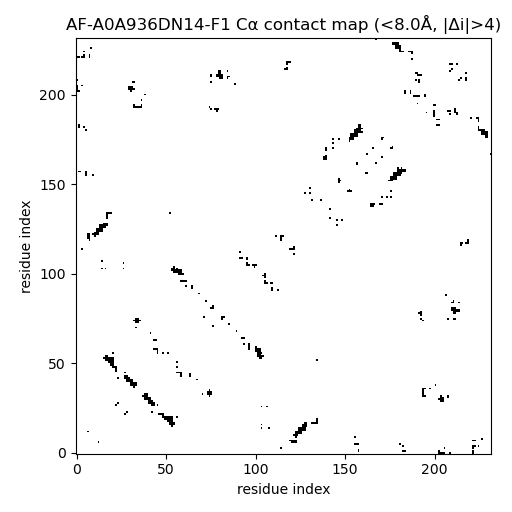 177 ? -19.774 -6.107 11.432 1.00 93.38 177 ASN A CA 1
ATOM 1451 C C . ASN A 1 177 ? -18.404 -6.116 10.750 1.00 93.38 177 ASN A C 1
ATOM 1453 O O . ASN A 1 177 ? -17.897 -5.090 10.280 1.00 93.38 177 ASN A O 1
ATOM 1457 N N . ILE A 1 178 ? -17.846 -7.316 10.616 1.00 91.81 178 ILE A N 1
ATOM 1458 C CA . ILE A 1 178 ? -16.610 -7.555 9.880 1.00 91.81 178 ILE A CA 1
ATOM 1459 C C . ILE A 1 178 ? -16.947 -8.003 8.457 1.00 91.81 178 ILE A C 1
ATOM 1461 O O . ILE A 1 178 ? -17.537 -9.061 8.237 1.00 91.81 178 ILE A O 1
ATOM 1465 N N . LEU A 1 179 ? -16.541 -7.202 7.477 1.00 93.00 179 LEU A N 1
ATOM 1466 C CA . LEU A 1 179 ? -16.627 -7.514 6.055 1.00 93.00 179 LEU A CA 1
ATOM 1467 C C . LEU A 1 179 ? -15.271 -8.052 5.596 1.00 93.00 179 LEU A C 1
ATOM 1469 O O . LEU A 1 179 ? -14.265 -7.341 5.593 1.00 93.00 179 LEU A O 1
ATOM 1473 N N . LEU A 1 180 ? -15.232 -9.327 5.227 1.00 91.00 180 LEU A N 1
ATOM 1474 C CA . LEU A 1 180 ? -14.023 -9.988 4.763 1.00 91.00 180 LEU A CA 1
ATOM 1475 C C . LEU A 1 180 ? -13.861 -9.786 3.255 1.00 91.00 180 LEU A C 1
ATOM 1477 O O . LEU A 1 180 ? -14.736 -10.144 2.466 1.00 91.00 180 LEU A O 1
ATOM 1481 N N . GLN A 1 181 ? -12.697 -9.286 2.855 1.00 91.25 181 GLN A N 1
ATOM 1482 C CA . GLN A 1 181 ? -12.229 -9.305 1.476 1.00 91.25 181 GLN A CA 1
ATOM 1483 C C . GLN A 1 181 ? -10.973 -10.169 1.386 1.00 91.25 181 GLN A C 1
ATOM 1485 O O . GLN A 1 181 ? -9.854 -9.671 1.498 1.00 91.25 181 GLN A O 1
ATOM 1490 N N . ASP A 1 182 ? -11.155 -11.473 1.191 1.00 88.25 182 ASP A N 1
ATOM 1491 C CA . ASP A 1 182 ? -10.056 -12.437 1.088 1.00 88.25 182 ASP A CA 1
ATOM 1492 C C . ASP A 1 182 ? -9.347 -12.340 -0.275 1.00 88.25 182 ASP A C 1
ATOM 1494 O O . ASP A 1 182 ? -9.494 -13.182 -1.167 1.00 88.25 182 ASP A O 1
ATOM 1498 N N . TYR A 1 183 ? -8.603 -11.249 -0.448 1.00 87.88 183 TYR A N 1
ATOM 1499 C CA . TYR A 1 183 ? -7.917 -10.912 -1.690 1.00 87.88 183 TYR A CA 1
ATOM 1500 C C . TYR A 1 183 ? -6.743 -11.848 -1.980 1.00 87.88 183 TYR A C 1
ATOM 1502 O O . TYR A 1 183 ? -6.386 -12.043 -3.137 1.00 87.88 183 TYR A O 1
ATOM 1510 N N . LEU A 1 184 ? -6.108 -12.428 -0.957 1.00 84.44 184 LEU A N 1
ATOM 1511 C CA . LEU A 1 184 ? -4.944 -13.288 -1.167 1.00 84.44 184 LEU A CA 1
ATOM 1512 C C . LEU A 1 184 ? -5.348 -14.638 -1.774 1.00 84.44 184 LEU A C 1
ATOM 1514 O O . LEU A 1 184 ? -4.733 -15.086 -2.750 1.00 84.44 184 LEU A O 1
ATOM 1518 N N . ASN A 1 185 ? -6.405 -15.260 -1.246 1.00 87.06 185 ASN A N 1
ATOM 1519 C CA . ASN A 1 185 ? -6.883 -16.535 -1.774 1.00 87.06 185 ASN A CA 1
ATOM 1520 C C . ASN A 1 185 ? -7.641 -16.346 -3.093 1.00 87.06 185 ASN A C 1
ATOM 1522 O O . ASN A 1 185 ? -7.456 -17.141 -4.013 1.00 87.06 185 ASN A O 1
ATOM 1526 N N . ASN A 1 186 ? -8.394 -15.249 -3.235 1.00 88.00 186 ASN A N 1
ATOM 1527 C CA . ASN A 1 186 ? -9.178 -14.925 -4.436 1.00 88.00 186 ASN A CA 1
ATOM 1528 C C . ASN A 1 186 ? -8.473 -13.906 -5.350 1.00 88.00 186 ASN A C 1
ATOM 1530 O O . ASN A 1 186 ? -9.121 -13.092 -6.004 1.00 88.00 186 ASN A O 1
ATOM 1534 N N . HIS A 1 187 ? -7.138 -13.923 -5.370 1.00 91.31 187 HIS A N 1
ATOM 1535 C CA . HIS A 1 187 ? -6.351 -12.931 -6.095 1.00 91.31 187 HIS A CA 1
ATOM 1536 C C . HIS A 1 187 ? -6.599 -13.027 -7.610 1.00 91.31 187 HIS A C 1
ATOM 1538 O O . HIS A 1 187 ? -6.298 -14.076 -8.191 1.00 91.31 187 HIS A O 1
ATOM 1544 N N . PRO A 1 188 ? -7.048 -11.950 -8.282 1.00 92.94 188 PRO A N 1
ATOM 1545 C CA . PRO A 1 188 ? -7.196 -11.957 -9.731 1.00 92.94 188 PRO A CA 1
ATOM 1546 C C . PRO A 1 188 ? -5.830 -12.116 -10.407 1.00 92.94 188 PRO A C 1
ATOM 1548 O O . PRO A 1 188 ? -4.840 -11.506 -9.993 1.00 92.94 188 PRO A O 1
ATOM 1551 N N . THR A 1 189 ? -5.755 -12.952 -11.437 1.00 95.12 189 THR A N 1
ATOM 1552 C CA . THR A 1 189 ? -4.522 -13.156 -12.205 1.00 95.12 189 THR A CA 1
ATOM 1553 C C . THR A 1 189 ? -4.405 -12.140 -13.325 1.00 95.12 189 THR A C 1
ATOM 1555 O O . THR A 1 189 ? -5.405 -11.760 -13.927 1.00 95.12 189 THR A O 1
ATOM 1558 N N . TYR A 1 190 ? -3.178 -11.755 -13.651 1.00 96.62 190 TYR A N 1
ATOM 1559 C CA . TYR A 1 190 ? -2.887 -10.875 -14.774 1.00 96.62 190 TYR A CA 1
ATOM 1560 C C . TYR A 1 190 ? -1.519 -11.187 -15.369 1.00 96.62 190 TYR A C 1
ATOM 1562 O O . TYR A 1 190 ? -0.701 -11.887 -14.768 1.00 96.62 190 TYR A O 1
ATOM 1570 N N . TYR A 1 191 ? -1.278 -10.679 -16.575 1.00 97.62 191 TYR A N 1
ATOM 1571 C CA . TYR A 1 191 ? -0.013 -10.886 -17.265 1.00 97.62 191 TYR A CA 1
ATOM 1572 C C . TYR A 1 191 ? 1.134 -10.211 -16.505 1.00 97.62 191 TYR A C 1
ATOM 1574 O O . TYR A 1 191 ? 1.063 -9.024 -16.222 1.00 97.62 191 TYR A O 1
ATOM 1582 N N . GLN A 1 192 ? 2.205 -10.944 -16.203 1.00 98.00 192 GLN A N 1
ATOM 1583 C CA . GLN A 1 192 ? 3.415 -10.413 -15.568 1.00 98.00 192 GLN A CA 1
ATOM 1584 C C . GLN A 1 192 ? 4.608 -10.669 -16.484 1.00 98.00 192 GLN A C 1
ATOM 1586 O O . GLN A 1 192 ? 5.087 -11.796 -16.602 1.00 98.00 192 GLN A O 1
ATOM 1591 N N . THR A 1 193 ? 5.105 -9.613 -17.125 1.00 97.50 193 THR A N 1
ATOM 1592 C CA . THR A 1 193 ? 6.086 -9.670 -18.223 1.00 97.50 193 THR A CA 1
ATOM 1593 C C . THR A 1 193 ? 7.313 -10.517 -17.894 1.00 97.50 193 THR A C 1
ATOM 1595 O O . THR A 1 193 ? 7.774 -11.295 -18.724 1.00 97.50 193 THR A O 1
ATOM 1598 N N . ARG A 1 194 ? 7.846 -10.384 -16.675 1.00 97.31 194 ARG A N 1
ATOM 1599 C CA . ARG A 1 194 ? 9.056 -11.090 -16.221 1.00 97.31 194 ARG A CA 1
ATOM 1600 C C . ARG A 1 194 ? 8.776 -12.471 -15.616 1.00 97.31 194 ARG A C 1
ATOM 1602 O O . ARG A 1 194 ? 9.711 -13.147 -15.208 1.00 97.31 194 ARG A O 1
ATOM 1609 N N . ARG A 1 195 ? 7.511 -12.891 -15.542 1.00 97.25 195 ARG A N 1
ATOM 1610 C CA . ARG A 1 195 ? 7.078 -14.134 -14.883 1.00 97.25 195 ARG A CA 1
ATOM 1611 C C . ARG A 1 195 ? 6.301 -15.090 -15.782 1.00 97.25 195 ARG A C 1
ATOM 1613 O O . ARG A 1 195 ? 5.788 -16.091 -15.295 1.00 97.25 195 ARG A O 1
ATOM 1620 N N . THR A 1 196 ? 6.263 -14.841 -17.089 1.00 94.00 196 THR A N 1
ATOM 1621 C CA . THR A 1 196 ? 5.559 -15.697 -18.059 1.00 94.00 196 THR A CA 1
ATOM 1622 C C . THR A 1 196 ? 5.992 -17.165 -18.006 1.00 94.00 196 THR A C 1
ATOM 1624 O O . THR A 1 196 ? 5.159 -18.037 -18.207 1.00 94.00 196 THR A O 1
ATOM 1627 N N . GLN A 1 197 ? 7.258 -17.435 -17.666 1.00 94.06 197 GLN A N 1
ATOM 1628 C CA . GLN A 1 197 ? 7.813 -18.790 -17.515 1.00 94.06 197 GLN A CA 1
ATOM 1629 C C . GLN A 1 197 ? 7.937 -19.258 -16.052 1.00 94.06 197 GLN A C 1
ATOM 1631 O O . GLN A 1 197 ? 8.196 -20.428 -15.800 1.00 94.06 197 GLN A O 1
ATOM 1636 N N . LEU A 1 198 ? 7.767 -18.357 -15.077 1.00 95.38 198 LEU A N 1
ATOM 1637 C CA . LEU A 1 198 ? 7.962 -18.632 -13.641 1.00 95.38 198 LEU A CA 1
ATOM 1638 C C . LEU A 1 198 ? 6.636 -18.796 -12.881 1.00 95.38 198 LEU A C 1
ATOM 1640 O O . LEU A 1 198 ? 6.628 -18.969 -11.661 1.00 95.38 198 LEU A O 1
ATOM 1644 N N . GLY A 1 199 ? 5.508 -18.67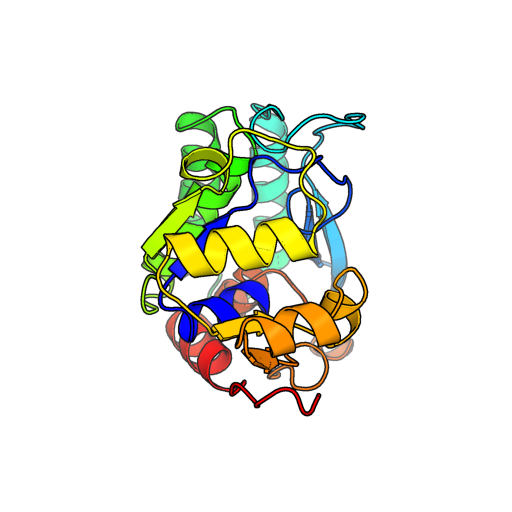3 -13.580 1.00 96.12 199 GLY A N 1
ATOM 1645 C CA . GLY A 1 199 ? 4.175 -18.658 -12.989 1.00 96.12 199 GLY A CA 1
ATOM 1646 C C . GLY A 1 199 ? 3.839 -17.340 -12.287 1.00 96.12 199 GLY A C 1
ATOM 1647 O O . GLY A 1 199 ? 4.707 -16.524 -11.984 1.00 96.12 199 GLY A O 1
ATOM 1648 N N . PHE A 1 200 ? 2.553 -17.128 -12.024 1.00 97.00 200 PHE A N 1
ATOM 1649 C CA . PHE A 1 200 ? 2.020 -15.880 -11.476 1.00 97.00 200 PHE A CA 1
ATOM 1650 C C . PHE A 1 200 ? 2.450 -15.619 -10.021 1.00 97.00 200 PHE A C 1
ATOM 1652 O O . PHE A 1 200 ? 2.386 -16.510 -9.175 1.00 97.00 200 PHE A O 1
ATOM 1659 N N . ALA A 1 201 ? 2.830 -14.376 -9.711 1.00 96.50 201 ALA A N 1
ATOM 1660 C CA . ALA A 1 201 ? 3.113 -13.911 -8.355 1.00 96.50 201 ALA A CA 1
ATOM 1661 C C . ALA A 1 201 ? 1.947 -13.088 -7.785 1.00 96.50 201 ALA A C 1
ATOM 1663 O O . ALA A 1 201 ? 1.558 -12.062 -8.342 1.00 96.50 201 ALA A O 1
ATOM 1664 N N . LYS A 1 202 ? 1.424 -13.514 -6.632 1.00 95.12 202 LYS A N 1
ATOM 1665 C CA . LYS A 1 202 ? 0.376 -12.811 -5.875 1.00 95.12 202 LYS A CA 1
ATOM 1666 C C . LYS A 1 202 ? 0.978 -11.784 -4.911 1.00 95.12 202 LYS A C 1
ATOM 1668 O O . LYS A 1 202 ? 2.127 -11.908 -4.501 1.00 95.12 202 LYS A O 1
ATOM 1673 N N . GLY A 1 203 ? 0.173 -10.808 -4.483 1.00 92.38 203 GLY A N 1
ATOM 1674 C CA . GLY A 1 203 ? 0.508 -9.947 -3.337 1.00 92.38 203 GLY A CA 1
ATOM 1675 C C . GLY A 1 203 ? 1.514 -8.827 -3.624 1.00 92.38 203 GLY A C 1
ATOM 1676 O O . GLY A 1 203 ? 2.000 -8.183 -2.696 1.00 92.38 203 GLY A O 1
ATOM 1677 N N . LEU A 1 204 ? 1.799 -8.558 -4.898 1.00 96.31 204 LEU A N 1
ATOM 1678 C CA . LEU A 1 204 ? 2.732 -7.514 -5.307 1.00 96.31 204 LEU A CA 1
ATOM 1679 C C . LEU A 1 204 ? 2.154 -6.097 -5.147 1.00 96.31 204 LEU A C 1
ATOM 1681 O O . LEU A 1 204 ? 0.946 -5.871 -4.946 1.00 96.31 204 LEU A O 1
ATOM 1685 N N . SER A 1 205 ? 3.055 -5.120 -5.243 1.00 97.00 205 SER A N 1
ATOM 1686 C CA . SER A 1 205 ? 2.723 -3.701 -5.318 1.00 97.00 205 SER A CA 1
ATOM 1687 C C . SER A 1 205 ? 1.749 -3.416 -6.465 1.00 97.00 205 SER A C 1
ATOM 1689 O O . SER A 1 205 ? 1.770 -4.073 -7.500 1.00 97.00 205 SER A O 1
ATOM 1691 N N . ILE A 1 206 ? 0.896 -2.407 -6.289 1.00 97.44 206 ILE A N 1
ATOM 1692 C CA . ILE A 1 206 ? -0.045 -1.955 -7.327 1.00 97.44 206 ILE A CA 1
ATOM 1693 C C . ILE A 1 206 ? 0.677 -1.532 -8.618 1.00 97.44 206 ILE A C 1
ATOM 1695 O O . ILE A 1 206 ? 0.141 -1.719 -9.706 1.00 97.44 206 ILE A O 1
ATOM 1699 N N . VAL A 1 207 ? 1.918 -1.038 -8.509 1.00 98.00 207 VAL A N 1
ATOM 1700 C CA . VAL A 1 207 ? 2.718 -0.604 -9.666 1.00 98.00 207 VAL A CA 1
ATOM 1701 C C . VAL A 1 207 ? 3.113 -1.765 -10.580 1.00 98.00 207 VAL A C 1
ATOM 1703 O O . VAL A 1 207 ? 3.243 -1.558 -11.781 1.00 98.00 207 VAL A O 1
ATOM 1706 N N . ASP A 1 208 ? 3.243 -2.988 -10.045 1.00 98.38 208 ASP A N 1
ATOM 1707 C CA . ASP A 1 208 ? 3.467 -4.185 -10.867 1.00 98.38 208 ASP A CA 1
ATOM 1708 C C . ASP A 1 208 ? 2.298 -4.381 -11.841 1.00 98.38 208 ASP A C 1
ATOM 1710 O O . ASP A 1 208 ? 2.504 -4.583 -13.036 1.00 98.38 208 ASP A O 1
ATOM 1714 N N . CYS A 1 209 ? 1.069 -4.239 -11.343 1.00 97.81 209 CYS A N 1
ATOM 1715 C CA . CYS A 1 209 ? -0.141 -4.330 -12.151 1.00 97.81 209 CYS A CA 1
ATOM 1716 C C . CYS A 1 209 ? -0.192 -3.196 -13.187 1.00 97.81 209 CYS A C 1
ATOM 1718 O O . CYS A 1 209 ? -0.255 -3.458 -14.388 1.00 97.81 209 CYS A O 1
ATOM 1720 N N . ILE A 1 210 ? -0.026 -1.942 -12.745 1.00 98.56 210 ILE A N 1
ATOM 1721 C CA . ILE A 1 210 ? -0.068 -0.757 -13.620 1.00 98.56 210 ILE A CA 1
ATOM 1722 C C . ILE A 1 210 ? 0.921 -0.889 -14.785 1.00 98.56 210 ILE A C 1
ATOM 1724 O O . ILE A 1 210 ? 0.545 -0.673 -15.934 1.00 98.56 210 ILE A O 1
ATOM 1728 N N . PHE A 1 211 ? 2.170 -1.287 -14.530 1.00 98.69 211 PHE A N 1
ATOM 1729 C CA . PHE A 1 211 ? 3.169 -1.395 -15.597 1.00 98.69 211 PHE A CA 1
ATOM 1730 C C . PHE A 1 211 ? 2.929 -2.568 -16.547 1.00 98.69 211 PHE A C 1
ATOM 1732 O O . PHE A 1 211 ? 3.287 -2.484 -17.725 1.00 98.69 211 PHE A O 1
ATOM 1739 N N . ASN A 1 212 ? 2.344 -3.665 -16.067 1.00 98.62 212 ASN A N 1
ATOM 1740 C CA . ASN A 1 212 ? 2.126 -4.841 -16.898 1.00 98.62 212 ASN A CA 1
ATOM 1741 C C . ASN A 1 212 ? 0.841 -4.781 -17.729 1.00 98.62 212 ASN A C 1
ATOM 1743 O O . ASN A 1 212 ? 0.865 -5.210 -18.884 1.00 98.62 212 ASN A O 1
ATOM 1747 N N . ILE A 1 213 ? -0.256 -4.266 -17.169 1.00 98.25 213 ILE A N 1
ATOM 1748 C CA . ILE A 1 213 ? -1.583 -4.310 -17.807 1.00 98.25 213 ILE A CA 1
ATOM 1749 C C . ILE A 1 213 ? -2.272 -2.947 -17.940 1.00 98.25 213 ILE A C 1
ATOM 1751 O O . ILE A 1 213 ? -3.314 -2.866 -18.583 1.00 98.25 213 ILE A O 1
ATOM 1755 N N . GLY A 1 214 ? -1.676 -1.878 -17.410 1.00 98.38 214 GLY A N 1
ATOM 1756 C CA . GLY A 1 214 ? -2.189 -0.518 -17.549 1.00 98.38 214 GLY A CA 1
ATOM 1757 C C . GLY A 1 214 ? -3.197 -0.134 -16.467 1.00 98.38 214 GLY A C 1
ATOM 1758 O O . GLY A 1 214 ? -3.656 -0.963 -15.677 1.00 98.38 214 GLY A O 1
ATOM 1759 N N . ILE A 1 215 ? -3.523 1.159 -16.420 1.00 98.00 215 ILE A N 1
ATOM 1760 C CA . ILE A 1 215 ? -4.383 1.772 -15.395 1.00 98.00 215 ILE A CA 1
ATOM 1761 C C . ILE A 1 215 ? -5.810 1.215 -15.441 1.00 98.00 215 ILE A C 1
ATOM 1763 O O . ILE A 1 215 ? -6.327 0.771 -14.416 1.00 98.00 215 ILE A O 1
ATOM 1767 N N . GLU A 1 216 ? -6.437 1.225 -16.620 1.00 97.06 216 GLU A N 1
ATOM 1768 C CA . GLU A 1 216 ? -7.851 0.857 -16.769 1.00 97.06 216 GLU A CA 1
ATOM 1769 C C . GLU A 1 216 ? -8.083 -0.623 -16.425 1.00 97.06 216 GLU A C 1
ATOM 1771 O O . GLU A 1 216 ? -8.979 -0.947 -15.646 1.00 97.06 216 GLU A O 1
ATOM 1776 N N . GLU A 1 217 ? -7.212 -1.522 -16.891 1.00 97.31 217 GLU A N 1
ATOM 1777 C CA . GLU A 1 217 ? -7.303 -2.942 -16.537 1.00 97.31 217 GLU A CA 1
ATOM 1778 C C . GLU A 1 217 ? -7.017 -3.169 -15.045 1.00 97.31 217 GLU A C 1
ATOM 1780 O O . GLU A 1 217 ? -7.721 -3.927 -14.379 1.00 97.31 217 GLU A O 1
ATOM 1785 N N . THR A 1 218 ? -6.038 -2.455 -14.471 1.00 97.38 218 THR A N 1
ATOM 1786 C CA . THR A 1 218 ? -5.777 -2.514 -13.023 1.00 97.38 218 THR A CA 1
ATOM 1787 C C . THR A 1 218 ? -7.032 -2.153 -12.229 1.00 97.38 218 THR A C 1
ATOM 1789 O O . THR A 1 218 ? -7.381 -2.862 -11.285 1.00 97.38 218 THR A O 1
ATOM 1792 N N . LYS A 1 219 ? -7.746 -1.092 -12.621 1.00 95.94 219 LYS A N 1
ATOM 1793 C CA . LYS A 1 219 ? -9.011 -0.686 -11.995 1.00 95.94 219 LYS A CA 1
ATOM 1794 C C . LYS A 1 219 ? -10.076 -1.781 -12.080 1.00 95.94 219 LYS A C 1
ATOM 1796 O O . LYS A 1 219 ? -10.756 -2.027 -11.080 1.00 95.94 219 LYS A O 1
ATOM 1801 N N . ILE A 1 220 ? -10.219 -2.446 -13.227 1.00 95.12 220 ILE A N 1
ATOM 1802 C CA . ILE A 1 220 ? -11.159 -3.565 -13.389 1.00 95.12 220 ILE A CA 1
ATOM 1803 C C . ILE A 1 220 ? -10.805 -4.689 -12.410 1.00 95.12 220 ILE A C 1
ATOM 1805 O O . ILE A 1 220 ? -11.665 -5.111 -11.637 1.00 95.12 220 ILE A O 1
ATOM 1809 N N . LEU A 1 221 ? -9.535 -5.107 -12.350 1.00 94.62 221 LEU A N 1
ATOM 1810 C CA . LEU A 1 221 ? -9.106 -6.190 -11.458 1.00 94.62 221 LEU A CA 1
ATOM 1811 C C . LEU A 1 221 ? -9.370 -5.901 -9.979 1.00 94.62 221 LEU A C 1
ATOM 1813 O O . LEU A 1 221 ? -9.758 -6.808 -9.243 1.00 94.62 221 LEU A O 1
ATOM 1817 N N . LEU A 1 222 ? -9.200 -4.652 -9.534 1.00 93.38 222 LEU A N 1
ATOM 1818 C CA . LEU A 1 222 ? -9.482 -4.272 -8.145 1.00 93.38 222 LEU A CA 1
ATOM 1819 C C . LEU A 1 222 ? -10.959 -4.467 -7.761 1.00 93.38 222 LEU A C 1
ATOM 1821 O O . LEU A 1 222 ? -11.250 -4.681 -6.586 1.00 93.38 222 LEU A O 1
ATOM 1825 N N . ASN A 1 223 ? -11.880 -4.437 -8.730 1.00 90.44 223 ASN A N 1
ATOM 1826 C CA . ASN A 1 223 ? -13.308 -4.663 -8.502 1.00 90.44 223 ASN A CA 1
ATOM 1827 C C . ASN A 1 223 ? -13.693 -6.152 -8.481 1.00 90.44 223 ASN A C 1
ATOM 1829 O O . ASN A 1 223 ? -14.754 -6.489 -7.967 1.00 90.44 223 ASN A O 1
ATOM 1833 N N . LEU A 1 224 ? -12.849 -7.064 -8.975 1.00 89.31 224 LEU A N 1
ATOM 1834 C CA . LEU A 1 224 ? -13.203 -8.486 -9.115 1.00 89.31 224 LEU A CA 1
ATOM 1835 C C . LEU A 1 224 ? -13.226 -9.272 -7.797 1.00 89.31 224 LEU A C 1
ATOM 1837 O O . LEU A 1 224 ? -13.657 -10.422 -7.779 1.00 89.31 224 LEU A O 1
ATOM 1841 N N . THR A 1 225 ? -12.750 -8.692 -6.693 1.00 84.06 225 THR A N 1
ATOM 1842 C CA . THR A 1 225 ? -12.776 -9.341 -5.375 1.00 84.06 225 THR A CA 1
ATOM 1843 C C . THR A 1 225 ? -13.910 -8.764 -4.522 1.00 84.06 225 THR A C 1
ATOM 1845 O O . THR A 1 225 ? -13.719 -7.714 -3.905 1.00 84.06 225 THR A O 1
ATOM 1848 N N . PRO A 1 226 ? -15.088 -9.411 -4.458 1.00 79.06 226 PRO A N 1
ATOM 1849 C CA . PRO A 1 226 ? -16.224 -8.881 -3.714 1.00 79.06 226 PRO A CA 1
ATOM 1850 C C . PRO A 1 226 ? -16.012 -8.964 -2.199 1.00 79.06 226 PRO A C 1
ATOM 1852 O O . PRO A 1 226 ? -15.285 -9.825 -1.694 1.00 79.06 226 PRO A O 1
ATOM 1855 N N . LEU A 1 227 ? -16.712 -8.093 -1.470 1.00 82.94 227 LEU A N 1
ATOM 1856 C CA . LEU A 1 227 ? -16.876 -8.215 -0.024 1.00 82.94 227 LEU A CA 1
ATOM 1857 C C . LEU A 1 227 ? -17.783 -9.400 0.307 1.00 82.94 227 LEU A C 1
ATOM 1859 O O . LEU A 1 227 ? -18.828 -9.596 -0.312 1.00 82.94 227 LEU A O 1
ATOM 1863 N N . LYS A 1 228 ? -17.403 -10.167 1.326 1.00 82.56 228 LYS A N 1
ATOM 1864 C CA . LYS A 1 228 ? -18.253 -11.187 1.939 1.00 82.56 228 LYS A CA 1
ATOM 1865 C C . LYS A 1 228 ? -18.503 -10.790 3.386 1.00 82.56 228 LYS A C 1
ATOM 1867 O O . LYS A 1 228 ? -17.589 -10.320 4.062 1.00 82.56 228 LYS A O 1
ATOM 1872 N N . TYR A 1 229 ? -19.716 -11.005 3.886 1.00 67.56 229 TYR A N 1
ATOM 1873 C CA . TYR A 1 229 ? -19.935 -10.958 5.329 1.00 67.56 229 TYR A CA 1
ATOM 1874 C C . TYR A 1 229 ? -19.031 -12.009 5.973 1.00 67.56 229 TYR A C 1
ATOM 1876 O O . TYR A 1 229 ? -19.088 -13.185 5.598 1.00 67.56 229 TYR A O 1
ATOM 1884 N N . GLY A 1 230 ? -18.164 -11.583 6.893 1.00 60.03 230 GLY A N 1
ATOM 1885 C CA . GLY A 1 230 ? -17.436 -12.519 7.731 1.00 60.03 230 GLY A CA 1
ATOM 1886 C C . GLY A 1 230 ? -18.474 -13.292 8.530 1.00 60.03 230 GLY A C 1
ATOM 1887 O O . GLY A 1 230 ? -19.199 -12.698 9.325 1.00 60.03 230 GLY A O 1
ATOM 1888 N N . LYS A 1 231 ? -18.613 -14.596 8.276 1.00 46.03 231 LYS A N 1
ATOM 1889 C CA . LYS A 1 231 ? -19.369 -15.452 9.190 1.00 46.03 231 LYS A CA 1
ATOM 1890 C C . LYS A 1 231 ? -18.578 -15.456 10.498 1.00 46.03 231 LYS A C 1
ATOM 1892 O O . LYS A 1 231 ? -17.453 -15.953 10.508 1.00 46.03 231 LYS A O 1
ATOM 1897 N N . GLY A 1 232 ? -19.119 -14.779 11.511 1.00 44.62 232 GLY A N 1
ATOM 1898 C CA . GLY A 1 232 ? -18.626 -14.845 12.886 1.00 44.62 232 GLY A CA 1
ATOM 1899 C C . GLY A 1 232 ? -18.838 -16.217 13.501 1.00 44.62 232 GLY A C 1
ATOM 1900 O O . GLY A 1 232 ? -19.646 -16.997 12.943 1.00 44.62 232 GLY A O 1
#